Protein AF-C9SAA0-F1 (afdb_monomer)

Solvent-accessible surface area (backbone atoms only — not comparable to full-atom values): 21036 Å² total; per-residue (Å²): 133,89,76,80,79,54,71,63,57,54,50,54,50,47,58,59,72,40,48,66,41,49,49,52,32,48,52,54,50,62,72,46,65,91,70,78,53,93,73,66,57,46,70,41,44,50,50,32,53,47,41,54,57,46,44,63,54,50,61,58,56,70,72,68,60,78,85,75,74,86,75,89,74,91,77,90,77,89,85,86,89,86,84,88,89,89,87,80,93,76,93,88,70,91,77,80,86,84,82,86,86,82,81,68,76,76,77,62,78,82,72,84,83,74,91,74,83,80,52,73,64,60,52,50,52,49,56,49,50,38,58,76,68,45,42,60,42,55,49,31,70,43,36,63,77,44,56,76,66,56,31,54,52,49,30,53,49,50,52,46,45,53,61,40,64,61,93,88,54,60,91,88,54,73,21,60,54,42,51,45,30,35,48,75,42,27,58,34,58,53,32,29,58,54,22,59,82,36,78,85,15,16,64,43,27,44,56,35,48,58,60,50,50,74,37,65,65,48,38,47,38,43,64,43,26,34,56,91,46,92,34,16,12,66,77,4,56,92,52,45,50,78,78,59,66,72,89,68,73,12,68,52,54,48,48,62,49,38,35,67,74,43,57,70,71,45,11,55,48,44,41,54,47,52,50,46,64,63,64,68,47,68,70,62,35,40,50,49,48,58,53,30,39,67,69,50,50,54,48,44,45,63,50,34,53,60,34,90,47,67,66,46,16,53,53,39,42,52,48,49,36,58,48,44,71,31,79,67,20,47,71,52,29,54,61,45,60,72,34,78,86,40,40,69,56,47,55,66,41,44,51,72,59,67,70,54,78,81,117

Organism: Verticillium alfalfae (strain VaMs.102 / ATCC MYA-4576 / FGSC 10136) (NCBI:txid526221)

Mean predicted aligned error: 15.82 Å

Foldseek 3Di:
DDDDDALVVVLLVLLVVLVVLVVVLVCQCVVCVPDDDPCRSVVSVVVSVVSSVVSLVVVVVVVPDDPPDDDDDDDDDDDDDDDDDDDDDDPDDDDDDDDDDPPPPPPPPPPPDDPDDDDLVSVVVVLVVCLVVVVLLVCLQCLQVDPLVVNVSSLSVLLDSQVDDRPPDDPPDGRPSLQCCQAANVSSLLSLLVLLVHPSRLVSSLSSLLSSLLDPSNLQLQLQAQDPDFQGSRNHDVRHDLQDAHPLRGSLNCLLVQLQPPDPSSNVSSLVSNLSSQQVDLVSNLSSCVNHVCVVVVSLCVRQCVGPDPVSNVSSLQSVLNNLVDPSNVVSVVVQCPDPVNVVSVVVSCVVVVVPPPD

InterPro domains:
  IPR011989 Armadillo-like helical [G3DSA:1.25.10.10] (100-350)
  IPR013878 Mo25-like [PF08569] (104-345)
  IPR013878 Mo25-like [PTHR10182] (113-345)
  IPR016024 Armadillo-type fold [SSF48371] (113-345)

Secondary structure (DSSP, 8-state):
------HHHHHHHHHHTTHHHHHHHHHHHHTTGGG--TTTTHHHHHHHHHHHHHHHHHHHHHTSS-------------------------S---PPPPPP-SSSSSSSTTS-----PPPHHHHHHHHHHHHHTTHHHHHHHTGGGS-HHHHHHHHHHHHHHTT---TTS-TTSPPHHHHHHHHH-THHHHHHHHGGGSHHHHHHHHHHHHHHTTSHHHHHHHHT--TTSTT-GGG-GGG--SSSPP-S-SHHHHHHHHHHHS-HHHHHHHHHHHHHHHHS-TTHHHHHHHHTHHHHHHHIIIIIIT-S-HHHHHHHHHHHHHHHTSGGGHHHHHHHHT-TTTHHHHHHHHHHHHTTTT-

Sequence (359 aa):
MPSRTRPIQKVALAVSHCSTETSVYGKCIVSDYNAVHKDKCLKEFMKLKNCYLIGVFYLILLWYLPNQSTKTTQGTAHYSPTSPSQHRNDPDRHVWPTPEPTKLRHSIATNTEAEADSSPEQIYQLVTGLIEEDLLFLLAVNLWRLPFESRKDTQVIFSYVFRFRPTTASPKSDPIALSYVVNQRPQVLLELCRGYDHKESATPAGSVLREVLKSESAAAAILYDDGDQPGSSSKGLSVIDRDRKQTGTGVFWKFFEWVDKSSFEVSADAFTTFRELLTRHKELVPRYLSVNFDLFFDKYNSILVQSNSYVTKRQSIKLLGEILLDRSNYSVMTAYVDRGEHLKISTVVFIPFLGGQNR

Structure (mmCIF, N/CA/C/O backbone):
data_AF-C9SAA0-F1
#
_entry.id   AF-C9SAA0-F1
#
loop_
_atom_site.group_PDB
_atom_site.id
_atom_site.type_symbol
_atom_site.label_atom_id
_atom_site.label_alt_id
_atom_site.label_comp_id
_atom_site.label_asym_id
_atom_site.label_entity_id
_atom_site.label_seq_id
_atom_site.pdbx_PDB_ins_code
_atom_site.Cartn_x
_atom_site.Cartn_y
_atom_site.Cartn_z
_atom_site.occupancy
_atom_site.B_iso_or_equiv
_atom_site.auth_seq_id
_atom_site.auth_comp_id
_atom_site.auth_asym_id
_atom_site.auth_atom_id
_atom_site.pdbx_PDB_model_num
ATOM 1 N N . MET A 1 1 ? 2.342 25.719 30.290 1.00 26.92 1 MET A N 1
ATOM 2 C CA . MET A 1 1 ? 2.394 25.035 28.978 1.00 26.92 1 MET A CA 1
ATOM 3 C C . MET A 1 1 ? 1.223 24.065 28.941 1.00 26.92 1 MET A C 1
ATOM 5 O O . MET A 1 1 ? 1.254 23.143 29.743 1.00 26.92 1 MET A O 1
ATOM 9 N N . PRO A 1 2 ? 0.158 24.287 28.152 1.00 33.75 2 PRO A N 1
ATOM 10 C CA . PRO A 1 2 ? -1.010 23.418 28.219 1.00 33.75 2 PRO A CA 1
ATOM 11 C C . PRO A 1 2 ? -0.726 22.111 27.469 1.00 33.75 2 PRO A C 1
ATOM 13 O O . PRO A 1 2 ? -0.361 22.108 26.291 1.00 33.75 2 PRO A O 1
ATOM 16 N N . SER A 1 3 ? -0.840 21.008 28.198 1.00 34.31 3 SER A N 1
ATOM 17 C CA . SER A 1 3 ? -0.726 19.629 27.737 1.00 34.31 3 SER A CA 1
ATOM 18 C C . SER A 1 3 ? -1.789 19.339 26.675 1.00 34.31 3 SER A C 1
ATOM 20 O O . SER A 1 3 ? -2.986 19.513 26.884 1.00 34.31 3 SER A O 1
ATOM 22 N N . ARG A 1 4 ? -1.349 18.881 25.497 1.00 38.12 4 ARG A N 1
ATOM 23 C CA . ARG A 1 4 ? -2.228 18.315 24.464 1.00 38.12 4 ARG A CA 1
ATOM 24 C C . ARG A 1 4 ? -3.004 17.137 25.065 1.00 38.12 4 ARG A C 1
ATOM 26 O O . ARG A 1 4 ? -2.425 16.070 25.263 1.00 38.12 4 ARG A O 1
ATOM 33 N N . THR A 1 5 ? -4.299 17.317 25.311 1.00 38.62 5 THR A N 1
ATOM 34 C CA . THR A 1 5 ? -5.233 16.227 25.628 1.00 38.62 5 THR A CA 1
ATOM 35 C C . THR A 1 5 ? -5.167 15.158 24.534 1.00 38.62 5 THR A C 1
ATOM 37 O O . THR A 1 5 ? -5.244 15.465 23.338 1.00 38.62 5 THR A O 1
ATOM 40 N N . ARG A 1 6 ? -4.949 13.893 24.923 1.00 55.19 6 ARG A N 1
ATOM 41 C CA . ARG A 1 6 ? -4.684 12.795 23.979 1.00 55.19 6 ARG A CA 1
ATOM 42 C C . ARG A 1 6 ? -6.005 12.363 23.321 1.00 55.19 6 ARG A C 1
ATOM 44 O O . ARG A 1 6 ? -6.969 12.119 24.040 1.00 55.19 6 ARG A O 1
ATOM 51 N N . PRO A 1 7 ? -6.086 12.203 21.987 1.00 46.03 7 PRO A N 1
ATOM 52 C CA . PRO A 1 7 ? -7.318 11.799 21.291 1.00 46.03 7 PRO A CA 1
ATOM 53 C C . PRO A 1 7 ? -7.990 10.530 21.845 1.00 46.03 7 PRO A C 1
ATOM 55 O O . PRO A 1 7 ? -9.208 10.420 21.827 1.00 46.03 7 PRO A O 1
ATOM 58 N N . ILE A 1 8 ? -7.220 9.611 22.435 1.00 46.44 8 ILE A N 1
ATOM 59 C CA . ILE A 1 8 ? -7.737 8.394 23.087 1.00 46.44 8 ILE A CA 1
ATOM 60 C C . ILE A 1 8 ? -8.493 8.695 24.379 1.00 46.44 8 ILE A C 1
ATOM 62 O O . ILE A 1 8 ? -9.494 8.042 24.636 1.00 46.44 8 ILE A O 1
ATOM 66 N N . GLN A 1 9 ? -8.075 9.698 25.158 1.00 46.81 9 GLN A N 1
ATOM 67 C CA . GLN A 1 9 ? -8.845 10.160 26.319 1.00 46.81 9 GLN A CA 1
ATOM 68 C C . GLN A 1 9 ? -10.200 10.706 25.860 1.00 46.81 9 GLN A C 1
ATOM 70 O O . GLN A 1 9 ? -11.205 10.445 26.503 1.00 46.81 9 GLN A O 1
ATOM 75 N N . LYS A 1 10 ? -10.256 11.386 24.705 1.00 45.94 10 LYS A N 1
ATOM 76 C CA . LYS A 1 10 ? -11.512 11.894 24.128 1.00 45.94 10 LYS A CA 1
ATOM 77 C C . LYS A 1 10 ? -12.425 10.769 23.636 1.00 45.94 10 LYS A C 1
ATOM 79 O O . LYS A 1 10 ? -13.628 10.837 23.857 1.00 45.94 10 LYS A O 1
ATOM 84 N N . VAL A 1 11 ? -11.863 9.726 23.022 1.00 44.88 11 VAL A N 1
ATOM 85 C CA . VAL A 1 11 ? -12.619 8.533 22.604 1.00 44.88 11 VAL A CA 1
ATOM 86 C C . VAL A 1 11 ? -13.086 7.725 23.817 1.00 44.88 11 VAL A C 1
ATOM 88 O O . VAL A 1 11 ? -14.256 7.380 23.885 1.00 44.88 11 VAL A O 1
ATOM 91 N N . ALA A 1 12 ? -12.224 7.481 24.806 1.00 41.53 12 ALA A N 1
ATOM 92 C CA . ALA A 1 12 ? -12.574 6.775 26.041 1.00 41.53 12 ALA A CA 1
ATOM 93 C C . ALA A 1 12 ? -13.632 7.534 26.865 1.00 41.53 12 ALA A C 1
ATOM 95 O O . ALA A 1 12 ? -14.550 6.923 27.409 1.00 41.53 12 ALA A O 1
ATOM 96 N N . LEU A 1 13 ? -13.560 8.868 26.895 1.00 46.06 13 LEU A N 1
ATOM 97 C CA . LEU A 1 13 ? -14.590 9.718 27.489 1.00 46.06 13 LEU A CA 1
ATOM 98 C C . LEU A 1 13 ? -15.902 9.648 26.683 1.00 46.06 13 LEU A C 1
ATOM 100 O O . LEU A 1 13 ? -16.963 9.470 27.271 1.00 46.06 13 LEU A O 1
ATOM 104 N N . ALA A 1 14 ? -15.853 9.697 25.348 1.00 44.78 14 ALA A N 1
ATOM 105 C CA . ALA A 1 14 ? -17.037 9.545 24.493 1.00 44.78 14 ALA A CA 1
ATOM 106 C C . ALA A 1 14 ? -17.713 8.170 24.664 1.00 44.78 14 ALA A C 1
ATOM 108 O O . ALA A 1 14 ? -18.936 8.091 24.744 1.00 44.78 14 ALA A O 1
ATOM 109 N N . VAL A 1 15 ? -16.917 7.106 24.808 1.00 43.50 15 VAL A N 1
ATOM 110 C CA . VAL A 1 15 ? -17.365 5.742 25.135 1.00 43.50 15 VAL A CA 1
ATOM 111 C C . VAL A 1 15 ? -18.045 5.704 26.511 1.00 43.50 15 VAL A C 1
ATOM 113 O O . VAL A 1 15 ? -19.080 5.061 26.674 1.00 43.50 15 VAL A O 1
ATOM 116 N N . SER A 1 16 ? -17.534 6.462 27.489 1.00 43.88 16 SER A N 1
ATOM 117 C CA . SER A 1 16 ? -18.118 6.550 28.837 1.00 43.88 16 SER A CA 1
ATOM 118 C C . SER A 1 16 ? -19.484 7.262 28.893 1.00 43.88 16 SER A C 1
ATOM 120 O O . SER A 1 16 ? -20.271 7.022 29.813 1.00 43.88 16 SER A O 1
ATOM 122 N N . HIS A 1 17 ? -19.813 8.085 27.889 1.00 51.09 17 HIS A N 1
ATOM 123 C CA . HIS A 1 17 ? -21.087 8.811 27.807 1.00 51.09 17 HIS A CA 1
ATOM 124 C C . HIS A 1 17 ? -22.264 7.971 27.281 1.00 51.09 17 HIS A C 1
ATOM 126 O O . HIS A 1 17 ? -23.405 8.382 27.464 1.00 51.09 17 HIS A O 1
ATOM 132 N N . CYS A 1 18 ? -22.020 6.785 26.713 1.00 53.12 18 CYS A N 1
ATOM 133 C CA . CYS A 1 18 ? -23.067 5.820 26.337 1.00 53.12 18 CYS A CA 1
ATOM 134 C C . CYS A 1 18 ? -23.290 4.748 27.427 1.00 53.12 18 CYS A C 1
ATOM 136 O O . CYS A 1 18 ? -23.715 3.625 27.139 1.00 53.12 18 CYS A O 1
ATOM 138 N N . SER A 1 19 ? -22.973 5.057 28.692 1.00 52.69 19 SER A N 1
ATOM 139 C CA . SER A 1 19 ? -23.063 4.117 29.823 1.00 52.69 19 SER A CA 1
ATOM 140 C C . SER A 1 19 ? -24.491 3.627 30.096 1.00 52.69 19 SER A C 1
ATOM 142 O O . SER A 1 19 ? -24.678 2.480 30.506 1.00 52.69 19 SER A O 1
ATOM 144 N N . THR A 1 20 ? -25.511 4.435 29.797 1.00 60.56 20 THR A N 1
ATOM 145 C CA . THR A 1 20 ? -26.932 4.064 29.878 1.00 60.56 20 THR A CA 1
ATOM 146 C C . THR A 1 20 ? -27.318 3.006 28.850 1.00 60.56 20 THR A C 1
ATOM 148 O O . THR A 1 20 ? -27.860 1.963 29.210 1.00 60.56 20 THR A O 1
ATOM 151 N N . GLU A 1 21 ? -26.993 3.226 27.582 1.00 60.81 21 GLU A N 1
ATOM 152 C CA . GLU A 1 21 ? -27.239 2.312 26.467 1.00 60.81 21 GLU A CA 1
ATOM 153 C C . GLU A 1 21 ? -26.423 1.024 26.637 1.00 60.81 21 GLU A C 1
ATOM 155 O O . GLU A 1 21 ? -26.929 -0.067 26.373 1.00 60.81 21 GLU A O 1
ATOM 160 N N . THR A 1 22 ? -25.202 1.142 27.174 1.00 51.34 22 THR A N 1
ATOM 161 C CA . THR A 1 22 ? -24.328 0.012 27.534 1.00 51.34 22 THR A CA 1
ATOM 162 C C . THR A 1 22 ? -24.941 -0.812 28.666 1.00 51.34 22 THR A C 1
ATOM 164 O O . THR A 1 22 ? -24.963 -2.039 28.598 1.00 51.34 22 THR A O 1
ATOM 167 N N . SER A 1 23 ? -25.511 -0.161 29.686 1.00 53.75 23 SER A N 1
ATOM 168 C CA . SER A 1 23 ? -26.214 -0.838 30.783 1.00 53.75 23 SER A CA 1
ATOM 169 C C . SER A 1 23 ? -27.507 -1.516 30.314 1.00 53.75 23 SER A C 1
ATOM 171 O O . SER A 1 23 ? -27.826 -2.607 30.781 1.00 53.75 23 SER A O 1
ATOM 173 N N . VAL A 1 24 ? -28.244 -0.916 29.374 1.00 65.56 24 VAL A N 1
ATOM 174 C CA . VAL A 1 24 ? -29.473 -1.494 28.798 1.00 65.56 24 VAL A CA 1
ATOM 175 C C . VAL A 1 24 ? -29.160 -2.719 27.937 1.00 65.56 24 VAL A C 1
ATOM 177 O O . VAL A 1 24 ? -29.810 -3.753 28.098 1.00 65.56 24 VAL A O 1
ATOM 180 N N . TYR A 1 25 ? -28.136 -2.643 27.085 1.00 57.88 25 TYR A N 1
ATOM 181 C CA . TYR A 1 25 ? -27.652 -3.798 26.328 1.00 57.88 25 TYR A CA 1
ATOM 182 C C . TYR A 1 25 ? -27.110 -4.894 27.260 1.00 57.88 25 TYR A C 1
ATOM 184 O O . TYR A 1 25 ? -27.504 -6.054 27.144 1.00 57.88 25 TYR A O 1
ATOM 192 N N . GLY A 1 26 ? -26.311 -4.519 28.266 1.00 54.97 26 GLY A N 1
ATOM 193 C CA . GLY A 1 26 ? -25.786 -5.439 29.278 1.00 54.97 26 GLY A CA 1
ATOM 194 C C . GLY A 1 26 ? -26.884 -6.153 30.070 1.00 54.97 26 GLY A C 1
ATOM 195 O O . GLY A 1 26 ? -26.834 -7.368 30.224 1.00 54.97 26 GLY A O 1
ATOM 196 N N . LYS A 1 27 ? -27.934 -5.444 30.503 1.00 68.00 27 LYS A N 1
ATOM 197 C CA . LYS A 1 27 ? -29.103 -6.054 31.165 1.00 68.00 27 LYS A CA 1
ATOM 198 C C . LYS A 1 27 ? -29.853 -7.020 30.250 1.00 68.00 27 LYS A C 1
ATOM 200 O O . LYS A 1 27 ? -30.336 -8.042 30.727 1.00 68.00 27 LYS A O 1
ATOM 205 N N . CYS A 1 28 ? -29.931 -6.724 28.955 1.00 66.94 28 CYS A N 1
ATOM 206 C CA . CYS A 1 28 ? -30.573 -7.603 27.984 1.00 66.94 28 CYS A CA 1
ATOM 207 C C . CYS A 1 28 ? -29.769 -8.901 27.767 1.00 66.94 28 CYS A C 1
ATOM 209 O O . CYS A 1 28 ? -30.346 -9.987 27.789 1.00 66.94 28 CYS A O 1
ATOM 211 N N . ILE A 1 29 ? -28.439 -8.820 27.672 1.00 56.12 29 ILE A N 1
ATOM 212 C CA . ILE A 1 29 ? -27.558 -9.998 27.572 1.00 56.12 29 ILE A CA 1
ATOM 213 C C . ILE A 1 29 ? -27.608 -10.839 28.860 1.00 56.12 29 ILE A C 1
ATOM 215 O O . ILE A 1 29 ? -27.727 -12.062 28.802 1.00 56.12 29 ILE A O 1
ATOM 219 N N . VAL A 1 30 ? -27.567 -10.189 30.029 1.00 60.97 30 VAL A N 1
ATOM 220 C CA . VAL A 1 30 ? -27.556 -10.854 31.346 1.00 60.97 30 VAL A CA 1
ATOM 221 C C . VAL A 1 30 ? -28.917 -11.463 31.710 1.00 60.97 30 VAL A C 1
ATOM 223 O O . VAL A 1 30 ? -28.963 -12.402 32.500 1.00 60.97 30 VAL A O 1
ATOM 226 N N . SER A 1 31 ? -30.016 -10.990 31.110 1.00 60.72 31 SER A N 1
ATOM 227 C CA . SER A 1 31 ? -3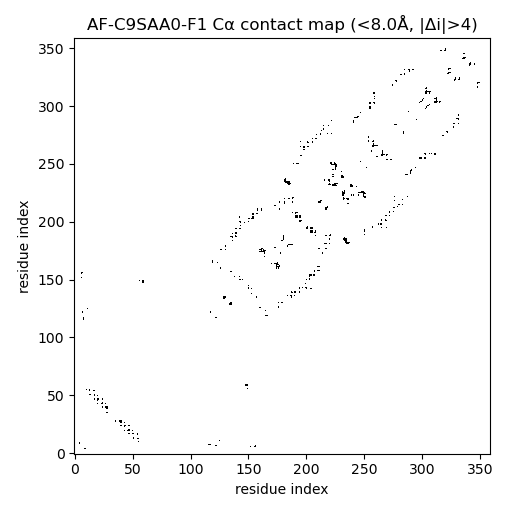1.360 -11.544 31.343 1.00 60.72 31 SER A CA 1
ATOM 228 C C . SER A 1 31 ? -31.496 -13.016 30.942 1.00 60.72 31 SER A C 1
ATOM 230 O O . SER A 1 31 ? -32.347 -13.718 31.482 1.00 60.72 31 SER A O 1
ATOM 232 N N . ASP A 1 32 ? -30.633 -13.492 30.041 1.00 52.72 32 ASP A N 1
ATOM 233 C CA . ASP A 1 32 ? -30.582 -14.889 29.627 1.00 52.72 32 ASP A CA 1
ATOM 234 C C . ASP A 1 32 ? -29.171 -15.236 29.117 1.00 52.72 32 ASP A C 1
ATOM 236 O O . ASP A 1 32 ? -28.906 -15.381 27.919 1.00 52.72 32 ASP A O 1
ATOM 240 N N . TYR A 1 33 ? -28.233 -15.319 30.064 1.00 51.34 33 TYR A N 1
ATOM 241 C CA . TYR A 1 33 ? -26.805 -15.544 29.809 1.00 51.34 33 TYR A CA 1
ATOM 242 C C . TYR A 1 33 ? -26.506 -16.905 29.146 1.00 51.34 33 TYR A C 1
ATOM 244 O O . TYR A 1 33 ? -25.495 -17.060 28.468 1.00 51.34 33 TYR A O 1
ATOM 252 N N . ASN A 1 34 ? -27.404 -17.886 29.286 1.00 45.78 34 ASN A N 1
ATOM 253 C CA . ASN A 1 34 ? -27.199 -19.253 28.797 1.00 45.78 34 ASN A CA 1
ATOM 254 C C . ASN A 1 34 ? -27.539 -19.444 27.307 1.00 45.78 34 ASN A C 1
ATOM 256 O O . ASN A 1 34 ? -27.221 -20.488 26.745 1.00 45.78 34 ASN A O 1
ATOM 260 N N . ALA A 1 35 ? -28.158 -18.453 26.653 1.00 50.84 35 ALA A N 1
ATOM 261 C CA . ALA A 1 35 ? -28.562 -18.535 25.246 1.00 50.84 35 ALA A CA 1
ATOM 262 C C . ALA A 1 35 ? -28.138 -17.299 24.433 1.00 50.84 35 ALA A C 1
ATOM 264 O O . ALA A 1 35 ? -28.947 -16.723 23.698 1.00 50.84 35 ALA A O 1
ATOM 265 N N . VAL A 1 36 ? -26.897 -16.832 24.594 1.00 49.44 36 VAL A N 1
ATOM 266 C CA . VAL A 1 36 ? -26.337 -15.727 23.794 1.00 49.44 36 VAL A CA 1
ATOM 267 C C . VAL A 1 36 ? -26.038 -16.218 22.373 1.00 49.44 36 VAL A C 1
ATOM 269 O O . VAL A 1 36 ? -25.280 -17.162 22.179 1.00 49.44 36 VAL A O 1
ATOM 272 N N . HIS A 1 37 ? -26.644 -15.581 21.372 1.00 58.88 37 HIS A N 1
ATOM 273 C CA . HIS A 1 37 ? -26.442 -15.871 19.951 1.00 58.88 37 HIS A CA 1
ATOM 274 C C . HIS A 1 37 ? -26.444 -14.569 19.143 1.00 58.88 37 HIS A C 1
ATOM 276 O O . HIS A 1 37 ? -26.864 -13.519 19.635 1.00 58.88 37 HIS A O 1
ATOM 282 N N . LYS A 1 38 ? -25.957 -14.638 17.900 1.00 41.31 38 LYS A N 1
ATOM 283 C CA . LYS A 1 38 ? -25.941 -13.510 16.961 1.00 41.31 38 LYS A CA 1
ATOM 284 C C . LYS A 1 38 ? -27.360 -12.935 16.829 1.00 41.31 38 LYS A C 1
ATOM 286 O O . LYS A 1 38 ? -28.298 -13.698 16.642 1.00 41.31 38 LYS A O 1
ATOM 291 N N . ASP A 1 39 ? -27.492 -11.615 16.975 1.00 59.16 39 ASP A N 1
ATOM 292 C CA . ASP A 1 39 ? -28.752 -10.843 16.959 1.00 59.16 39 ASP A CA 1
ATOM 293 C C . ASP A 1 39 ? -29.601 -10.863 18.252 1.00 59.16 39 ASP A C 1
ATOM 295 O O . ASP A 1 39 ? -30.658 -10.222 18.317 1.00 59.16 39 ASP A O 1
ATOM 299 N N . LYS A 1 40 ? -29.131 -11.490 19.340 1.00 54.16 40 LYS A N 1
ATOM 300 C CA . LYS A 1 40 ? -29.749 -11.303 20.662 1.00 54.16 40 LYS A CA 1
ATOM 301 C C . LYS A 1 40 ? -29.564 -9.853 21.120 1.00 54.16 40 LYS A C 1
ATOM 303 O O . LYS A 1 40 ? -28.458 -9.323 21.073 1.00 54.16 40 LYS A O 1
ATOM 308 N N . CYS A 1 41 ? -30.645 -9.206 21.561 1.00 69.00 41 CYS A N 1
ATOM 309 C CA . CYS A 1 41 ? -30.639 -7.793 21.969 1.00 69.00 41 CYS A CA 1
ATOM 310 C C . CYS A 1 41 ? -30.250 -6.816 20.841 1.00 69.00 41 CYS A C 1
ATOM 312 O O . CYS A 1 41 ? -29.701 -5.743 21.097 1.00 69.00 41 CYS A O 1
ATOM 314 N N . LEU A 1 42 ? -30.536 -7.170 19.577 1.00 60.50 42 LEU A N 1
ATOM 315 C CA . LEU A 1 42 ? -30.177 -6.382 18.390 1.00 60.50 42 LEU A CA 1
ATOM 316 C C . LEU A 1 42 ? -30.695 -4.936 18.442 1.00 60.50 42 LEU A C 1
ATOM 318 O O . LEU A 1 42 ? -30.040 -4.021 17.952 1.00 60.50 42 LEU A O 1
ATOM 322 N N . LYS A 1 43 ? -31.863 -4.693 19.040 1.00 65.69 43 LYS A N 1
ATOM 323 C CA . LYS A 1 43 ? -32.457 -3.350 19.128 1.00 65.69 43 LYS A CA 1
ATOM 324 C C . LYS A 1 43 ? -31.689 -2.459 20.105 1.00 65.69 43 LYS A C 1
ATOM 326 O O . LYS A 1 43 ? -31.463 -1.280 19.832 1.00 65.69 43 LYS A O 1
ATOM 331 N N . GLU A 1 44 ? -31.285 -3.025 21.230 1.00 63.22 44 GLU A N 1
ATOM 332 C CA . GLU A 1 44 ? -30.478 -2.404 22.276 1.00 63.22 44 GLU A CA 1
ATOM 333 C C . GLU A 1 44 ? -29.048 -2.189 21.768 1.00 63.22 44 GLU A C 1
ATOM 335 O O . GLU A 1 44 ? -28.495 -1.102 21.933 1.00 63.22 44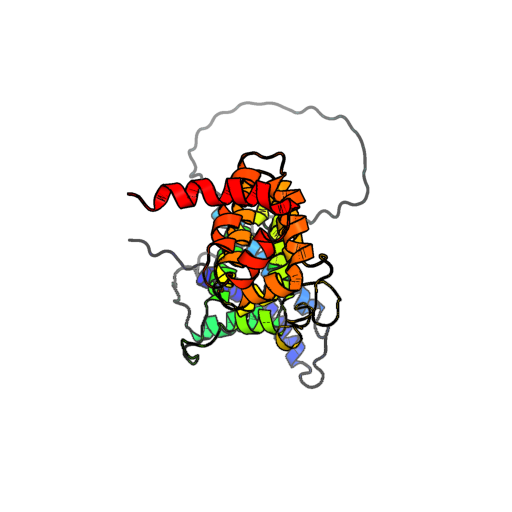 GLU A O 1
ATOM 340 N N . PHE A 1 45 ? -28.510 -3.166 21.037 1.00 54.09 45 PHE A N 1
ATOM 341 C CA . PHE A 1 45 ? -27.229 -3.083 20.340 1.00 54.09 45 PHE A CA 1
ATOM 342 C C . PHE A 1 45 ? -27.217 -1.986 19.268 1.00 54.09 45 PHE A C 1
ATOM 344 O O . PHE A 1 45 ? -26.300 -1.174 19.222 1.00 54.09 45 PHE A O 1
ATOM 351 N N . MET A 1 46 ? -28.257 -1.884 18.434 1.00 57.84 46 MET A N 1
ATOM 352 C CA . MET A 1 46 ? -28.358 -0.833 17.412 1.00 57.84 46 MET A CA 1
ATOM 353 C C . MET A 1 46 ? -28.489 0.560 18.037 1.00 57.84 46 MET A C 1
ATOM 355 O O . MET A 1 46 ? -27.943 1.525 17.504 1.00 57.84 46 MET A O 1
ATOM 359 N N . LYS A 1 47 ? -29.158 0.683 19.192 1.00 59.94 47 LYS A N 1
ATOM 360 C CA . LYS A 1 47 ? -29.195 1.935 19.966 1.00 59.94 47 LYS A CA 1
ATOM 361 C C . LYS A 1 47 ? -27.832 2.290 20.550 1.00 59.94 47 LYS A C 1
ATOM 363 O O . LYS A 1 47 ? -27.437 3.448 20.467 1.00 59.94 47 LYS A O 1
ATOM 368 N N . LEU A 1 48 ? -27.104 1.307 21.072 1.00 54.41 48 LEU A N 1
ATOM 369 C CA . LEU A 1 48 ? -25.743 1.481 21.567 1.00 54.41 48 LEU A CA 1
ATOM 370 C C . LEU A 1 48 ? -24.792 1.905 20.436 1.00 54.41 48 LEU A C 1
ATOM 372 O O . LEU A 1 48 ? -24.125 2.930 20.539 1.00 54.41 48 LEU A O 1
ATOM 376 N N . LYS A 1 49 ? -24.814 1.191 19.308 1.00 51.75 49 LYS A N 1
ATOM 377 C CA . LYS A 1 49 ? -24.056 1.502 18.088 1.00 51.75 49 LYS A CA 1
ATOM 378 C C . LYS A 1 49 ? -24.359 2.905 17.555 1.00 51.75 49 LYS A C 1
ATOM 380 O O . LYS A 1 49 ? -23.439 3.641 17.204 1.00 51.75 49 LYS A O 1
ATOM 385 N N . ASN A 1 50 ? -25.631 3.301 17.533 1.00 55.12 50 ASN A N 1
ATOM 386 C CA . ASN A 1 50 ? -26.027 4.656 17.152 1.00 55.12 50 ASN A CA 1
ATOM 387 C C . ASN A 1 50 ? -25.571 5.701 18.179 1.00 55.12 50 ASN A C 1
ATOM 389 O O . ASN A 1 50 ? -25.136 6.769 17.767 1.00 55.12 50 ASN A O 1
ATOM 393 N N . CYS A 1 51 ? -25.597 5.404 19.483 1.00 56.91 51 CYS A N 1
ATOM 394 C CA . CYS A 1 51 ? -25.044 6.287 20.517 1.00 56.91 51 CYS A CA 1
ATOM 395 C C . CYS A 1 51 ? -23.542 6.522 20.307 1.00 56.91 51 CYS A C 1
ATOM 397 O O . CYS A 1 51 ? -23.101 7.668 20.335 1.00 56.91 51 CYS A O 1
ATOM 399 N N . TYR A 1 52 ? -22.770 5.478 19.987 1.00 51.59 52 TYR A N 1
ATOM 400 C CA . TYR A 1 52 ? -21.348 5.609 19.650 1.00 51.59 52 TYR A CA 1
ATOM 401 C C . TYR A 1 52 ? -21.118 6.477 18.408 1.00 51.59 52 TYR A C 1
ATOM 403 O O . TYR A 1 52 ? -20.298 7.394 18.431 1.00 51.59 52 TYR A O 1
ATOM 411 N N . LEU A 1 53 ? -21.867 6.226 17.332 1.00 48.81 53 LEU A N 1
ATOM 412 C CA . LEU A 1 53 ? -21.744 6.979 16.080 1.00 48.81 53 LEU A CA 1
ATOM 413 C C . LEU A 1 53 ? -22.169 8.450 16.238 1.00 48.81 53 LEU A C 1
ATOM 415 O O . LEU A 1 53 ? -21.508 9.336 15.700 1.00 48.81 53 LEU A O 1
ATOM 419 N N . ILE A 1 54 ? -23.228 8.721 17.006 1.00 51.06 54 ILE A N 1
ATOM 420 C CA . ILE A 1 54 ? -23.746 10.072 17.274 1.00 51.06 54 ILE A CA 1
ATOM 421 C C . ILE A 1 54 ? -22.862 10.812 18.289 1.00 51.06 54 ILE A C 1
ATOM 423 O O . ILE A 1 54 ? -22.596 11.995 18.098 1.00 51.06 54 ILE A O 1
ATOM 427 N N . GLY A 1 55 ? -22.353 10.142 19.326 1.00 44.31 55 GLY A N 1
ATOM 428 C CA . GLY A 1 55 ? -21.472 10.729 20.342 1.00 44.31 55 GLY A CA 1
ATOM 429 C C . GLY A 1 55 ? -20.138 11.200 19.762 1.00 44.31 55 GLY A C 1
ATOM 430 O O . GLY A 1 55 ? -19.683 12.302 20.069 1.00 44.31 55 GLY A O 1
ATOM 431 N N . VAL A 1 56 ? -19.565 10.422 18.838 1.00 44.78 56 VAL A N 1
ATOM 432 C CA . VAL A 1 56 ? -18.377 10.818 18.064 1.00 44.78 56 VAL A CA 1
ATOM 433 C C . VAL A 1 56 ? -18.687 11.998 17.127 1.00 44.78 56 VAL A C 1
ATOM 435 O O . VAL A 1 56 ? -17.853 12.886 16.975 1.00 44.78 56 VAL A O 1
ATOM 438 N N . PHE A 1 57 ? -19.894 12.074 16.556 1.00 37.75 57 PHE A N 1
ATOM 439 C CA . PHE A 1 57 ? -20.321 13.177 15.679 1.00 37.75 57 PHE A CA 1
ATOM 440 C C . PHE A 1 57 ? -20.650 14.490 16.426 1.00 37.75 57 PHE A C 1
ATOM 442 O O . PHE A 1 57 ? -20.327 15.574 15.938 1.00 37.75 57 PHE A O 1
ATOM 449 N N . TYR A 1 58 ? -21.281 14.427 17.605 1.00 37.84 58 TYR A N 1
ATOM 450 C CA . TYR A 1 58 ? -21.804 15.598 18.332 1.00 37.84 58 TYR A CA 1
ATOM 451 C C . TYR A 1 58 ? -20.714 16.363 19.107 1.00 37.84 58 TYR A C 1
ATOM 453 O O . TYR A 1 58 ? -20.742 17.594 19.177 1.00 37.84 58 TYR A O 1
ATOM 461 N N . LEU A 1 59 ? -19.701 15.658 19.629 1.00 39.50 59 LEU A N 1
ATOM 462 C CA . LEU A 1 59 ? -18.539 16.261 20.304 1.00 39.50 59 LEU A CA 1
ATOM 463 C C . LEU A 1 59 ? -17.642 17.065 19.346 1.00 39.50 59 LEU A C 1
ATOM 465 O O . LEU A 1 59 ? -17.029 18.047 19.760 1.00 39.50 59 LEU A O 1
ATOM 469 N N . ILE A 1 60 ? -17.610 16.693 18.063 1.00 41.66 60 ILE A N 1
ATOM 470 C CA . ILE A 1 60 ? -16.846 17.394 17.020 1.00 41.66 60 ILE A CA 1
ATOM 471 C C . ILE A 1 60 ? -17.563 18.687 16.589 1.00 41.66 60 ILE A C 1
ATOM 473 O O . ILE A 1 60 ? -16.913 19.705 16.355 1.00 41.66 60 ILE A O 1
ATOM 477 N N . LEU A 1 61 ? -18.901 18.688 16.573 1.00 36.81 61 LEU A N 1
ATOM 478 C CA . LEU A 1 61 ? -19.723 19.868 16.270 1.00 36.81 61 LEU A CA 1
ATOM 479 C C . LEU A 1 61 ? -19.715 20.923 17.393 1.00 36.81 61 LEU A C 1
ATOM 481 O O . LEU A 1 61 ? -19.682 22.118 17.103 1.00 36.81 61 LEU A O 1
ATOM 485 N N . LEU A 1 62 ? -19.689 20.513 18.666 1.00 38.53 62 LEU A N 1
ATOM 486 C CA . LEU A 1 62 ? -19.677 21.443 19.809 1.00 38.53 62 LEU A CA 1
ATOM 487 C C . LEU A 1 62 ? -18.323 22.138 20.051 1.00 38.53 62 LEU A C 1
ATOM 489 O O . LEU A 1 62 ? -18.294 23.163 20.727 1.00 38.53 62 LEU A O 1
ATOM 493 N N . TRP A 1 63 ? -17.223 21.636 19.481 1.00 39.34 63 TRP A N 1
ATOM 494 C CA . TRP A 1 63 ? -15.901 22.282 19.549 1.00 39.34 63 TRP A CA 1
ATOM 495 C C . TRP A 1 63 ? -15.615 23.252 18.388 1.00 39.34 63 TRP A C 1
ATOM 497 O O . TRP A 1 63 ? -14.656 24.018 18.469 1.00 39.34 63 TRP A O 1
ATOM 507 N N . TYR A 1 64 ? -16.436 23.247 17.330 1.00 34.88 64 TYR A N 1
ATOM 508 C CA . TYR A 1 64 ? -16.243 24.067 16.123 1.00 34.88 64 TYR A CA 1
ATOM 509 C C . TYR A 1 64 ? -17.188 25.275 16.003 1.00 34.88 64 TYR A C 1
ATOM 511 O O . TYR A 1 64 ? -17.122 25.999 15.011 1.00 34.88 64 TYR A O 1
ATOM 519 N N . LEU A 1 65 ? -18.037 25.541 17.003 1.00 29.38 65 LEU A N 1
ATOM 520 C CA . LEU A 1 65 ? -18.738 26.823 17.115 1.00 29.38 65 LEU A CA 1
ATOM 521 C C . LEU A 1 65 ? -17.837 27.817 17.863 1.00 29.38 65 LEU A C 1
ATOM 523 O O . LEU A 1 65 ? -17.599 27.635 19.060 1.00 29.38 65 LEU A O 1
ATOM 527 N N . PRO A 1 66 ? -17.325 28.872 17.201 1.00 31.95 66 PRO A N 1
ATOM 528 C CA . PRO A 1 66 ? -16.592 29.907 17.899 1.00 31.95 66 PRO A CA 1
ATOM 529 C C . PRO A 1 66 ? -17.541 30.602 18.873 1.00 31.95 66 PRO A C 1
ATOM 531 O O . PRO A 1 66 ? -18.656 30.988 18.521 1.00 31.95 66 PRO A O 1
ATOM 534 N N . ASN A 1 67 ? -17.057 30.790 20.093 1.00 34.03 67 ASN A N 1
ATOM 535 C CA . ASN A 1 67 ? -17.634 31.658 21.101 1.00 34.03 67 ASN A CA 1
ATOM 536 C C . ASN A 1 67 ? -17.645 33.103 20.553 1.00 34.03 67 ASN A C 1
ATOM 538 O O . ASN A 1 67 ? -16.689 33.852 20.753 1.00 34.03 67 ASN A O 1
ATOM 542 N N . GLN A 1 68 ? -18.677 33.499 19.799 1.00 27.83 68 GLN A N 1
ATOM 543 C CA . GLN A 1 68 ? -18.936 34.918 19.570 1.00 27.83 68 GLN A CA 1
ATOM 544 C C . GLN A 1 68 ? -19.505 35.471 20.868 1.00 27.83 68 GLN A C 1
ATOM 546 O O . GLN A 1 68 ? -20.698 35.362 21.151 1.00 27.83 68 GLN A O 1
ATOM 551 N N . SER A 1 69 ? -18.613 36.049 21.674 1.00 28.92 69 SER A N 1
ATOM 552 C CA . SER A 1 69 ? -19.044 36.949 22.722 1.00 28.92 69 SER A CA 1
ATOM 553 C C . SER A 1 69 ? -19.854 38.070 22.076 1.00 28.92 69 SER A C 1
ATOM 555 O O . SER A 1 69 ? -19.480 38.691 21.079 1.00 28.92 69 SER A O 1
ATOM 557 N N . THR A 1 70 ? -21.020 38.271 22.659 1.00 30.11 70 THR A N 1
ATOM 558 C CA . THR A 1 70 ? -21.919 39.389 22.454 1.00 30.11 70 THR A CA 1
ATOM 559 C C . THR A 1 70 ? -21.148 40.710 22.447 1.00 30.11 70 THR A C 1
ATOM 561 O O . THR A 1 70 ? -20.703 41.178 23.496 1.00 30.11 70 THR A O 1
ATOM 564 N N . LYS A 1 71 ? -21.039 41.355 21.282 1.00 26.83 71 LYS A N 1
ATOM 565 C CA . LYS A 1 71 ? -20.991 42.816 21.215 1.00 26.83 71 LYS A CA 1
ATOM 566 C C . LYS A 1 71 ? -22.353 43.298 20.753 1.00 26.83 71 LYS A C 1
ATOM 568 O O . LYS A 1 71 ? -22.729 43.184 19.593 1.00 26.83 71 LYS A O 1
ATOM 573 N N . THR A 1 72 ? -23.096 43.796 21.726 1.00 28.97 72 THR A N 1
ATOM 574 C CA . THR A 1 72 ? -24.270 44.639 21.570 1.00 28.97 72 THR A CA 1
ATOM 575 C C . THR A 1 72 ? -23.927 45.785 20.623 1.00 28.97 72 THR A C 1
ATOM 577 O O . THR A 1 72 ? -23.053 46.601 20.913 1.00 28.97 72 THR A O 1
ATOM 580 N N . THR A 1 73 ? -24.610 45.880 19.489 1.00 26.66 73 THR A N 1
ATOM 581 C CA . THR A 1 73 ? -24.794 47.163 18.808 1.00 26.66 73 THR A CA 1
ATOM 582 C C . THR A 1 73 ? -26.161 47.132 18.145 1.00 26.66 73 THR A C 1
ATOM 584 O O . THR A 1 73 ? -26.422 46.347 17.238 1.00 26.66 73 THR A O 1
ATOM 587 N N . GLN A 1 74 ? -27.067 47.925 18.709 1.00 28.36 74 GLN A N 1
ATOM 588 C CA . GLN A 1 74 ? -28.397 48.182 18.180 1.00 28.36 74 GLN A CA 1
ATOM 589 C C . GLN A 1 74 ? -28.272 48.820 16.792 1.00 28.36 74 GLN A C 1
ATOM 591 O O . GLN A 1 74 ? -27.482 49.741 16.599 1.00 28.36 74 GLN A O 1
ATOM 596 N N . GLY A 1 75 ? -29.072 48.343 15.843 1.00 25.31 75 GLY A N 1
ATOM 597 C CA . GLY A 1 75 ? -29.159 48.889 14.494 1.00 25.31 75 GLY A CA 1
ATOM 598 C C . GLY A 1 75 ? -30.366 48.306 13.774 1.00 25.31 75 GLY A C 1
ATOM 599 O O . GLY A 1 75 ? -30.286 47.265 13.136 1.00 25.31 75 GLY A O 1
ATOM 600 N N . THR A 1 76 ? -31.505 48.958 13.954 1.00 28.55 76 THR A N 1
ATOM 601 C CA . THR A 1 76 ? -32.781 48.717 13.275 1.00 28.55 76 THR A CA 1
ATOM 602 C C . THR A 1 76 ? -32.665 48.894 11.759 1.00 28.55 76 THR A C 1
ATOM 604 O O . THR A 1 76 ? -32.246 49.966 11.331 1.00 28.55 76 THR A O 1
ATOM 607 N N . ALA A 1 77 ? -33.138 47.932 10.959 1.00 25.36 77 ALA A N 1
ATOM 608 C CA . ALA A 1 77 ? -33.750 48.214 9.655 1.00 25.36 77 ALA A CA 1
ATOM 609 C C . ALA A 1 77 ? -34.556 47.017 9.113 1.00 25.36 77 ALA A C 1
ATOM 611 O O . ALA A 1 77 ? -34.078 45.891 9.033 1.00 25.36 77 ALA A O 1
ATOM 612 N N . HIS A 1 78 ? -35.795 47.336 8.748 1.00 24.59 78 HIS A N 1
ATOM 613 C CA . HIS A 1 78 ? -36.796 46.590 7.986 1.00 24.59 78 HIS A CA 1
ATOM 614 C C . HIS A 1 78 ? -36.276 45.846 6.737 1.00 24.59 78 HIS A C 1
ATOM 616 O O . HIS A 1 78 ? -35.431 46.387 6.034 1.00 24.59 78 HIS A O 1
ATOM 622 N N . TYR A 1 79 ? -36.883 44.697 6.383 1.00 22.45 79 TYR A N 1
ATOM 623 C CA . TYR A 1 79 ? -37.756 44.555 5.194 1.00 22.45 79 TYR A CA 1
ATOM 624 C C . TYR A 1 79 ? -38.450 43.174 5.109 1.00 22.45 79 TYR A C 1
ATOM 626 O O . TYR A 1 79 ? -37.924 42.154 5.546 1.00 22.45 79 TYR A O 1
ATOM 634 N N . SER A 1 80 ? -39.663 43.204 4.553 1.00 24.28 80 SER A N 1
ATOM 635 C CA . SER A 1 80 ? -40.676 42.142 4.411 1.00 24.28 80 SER A CA 1
ATOM 636 C C . SER A 1 80 ? -40.486 41.290 3.125 1.00 24.28 80 SER A C 1
ATOM 638 O O . SER A 1 80 ? -39.614 41.611 2.319 1.00 24.28 80 SER A O 1
ATOM 640 N N . PRO A 1 81 ? -41.267 40.202 2.911 1.00 27.05 81 PRO A N 1
ATOM 641 C CA . PRO A 1 81 ? -40.880 39.034 2.112 1.00 27.05 81 PRO A CA 1
ATOM 642 C C . PRO A 1 81 ? -41.406 39.045 0.667 1.00 27.05 81 PRO A C 1
ATOM 644 O O . PRO A 1 81 ? -42.442 39.637 0.375 1.00 27.05 81 PRO A O 1
ATOM 647 N N . THR A 1 82 ? -40.755 38.285 -0.220 1.00 24.50 82 THR A N 1
ATOM 648 C CA . THR A 1 82 ? -41.346 37.819 -1.489 1.00 24.50 82 THR A CA 1
ATOM 649 C C . THR A 1 82 ? -41.014 36.343 -1.738 1.00 24.50 82 THR A C 1
ATOM 651 O O . THR A 1 82 ? -39.912 35.867 -1.479 1.00 24.50 82 THR A O 1
ATOM 654 N N . SER A 1 83 ? -42.030 35.615 -2.191 1.00 25.19 83 SER A N 1
ATOM 655 C CA . SER A 1 83 ? -42.102 34.178 -2.496 1.00 25.19 83 SER A CA 1
ATOM 656 C C . SER A 1 83 ? -42.340 33.973 -4.015 1.00 25.19 83 SER A C 1
ATOM 658 O O . SER A 1 83 ? -42.415 34.961 -4.740 1.00 25.19 83 SER A O 1
ATOM 660 N N . PRO A 1 84 ? -42.624 32.757 -4.523 1.00 30.22 84 PRO A N 1
ATOM 661 C CA . PRO A 1 84 ? -41.713 31.637 -4.785 1.00 30.22 84 PRO A CA 1
ATOM 662 C C . PRO A 1 84 ? -41.718 31.225 -6.285 1.00 30.22 84 PRO A C 1
ATOM 664 O O . PRO A 1 84 ? -42.623 31.588 -7.031 1.00 30.22 84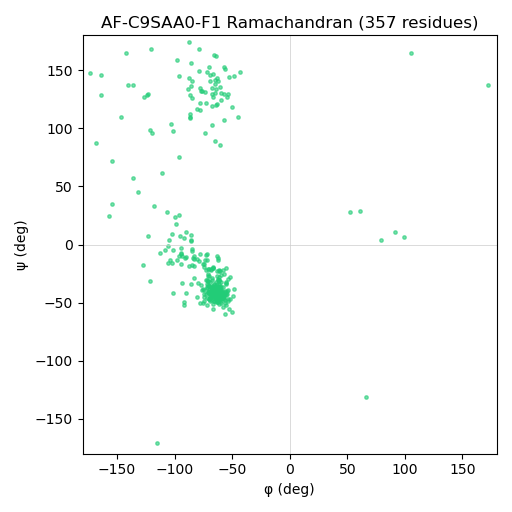 PRO A O 1
ATOM 667 N N . SER A 1 85 ? -40.777 30.389 -6.743 1.00 24.23 85 SER A N 1
ATOM 668 C CA . SER A 1 85 ? -40.969 29.630 -7.997 1.00 24.23 85 SER A CA 1
ATOM 669 C C . SER A 1 85 ? -40.431 28.199 -7.900 1.00 24.23 85 SER A C 1
ATOM 671 O O . SER A 1 85 ? -39.403 27.929 -7.285 1.00 24.23 85 SER A O 1
ATOM 673 N N . GLN A 1 86 ? -41.239 27.281 -8.433 1.00 25.67 86 GLN A N 1
ATOM 674 C CA . GLN A 1 86 ? -41.234 25.830 -8.260 1.00 25.67 86 GLN A CA 1
ATOM 675 C C . GLN A 1 86 ? -40.485 25.111 -9.392 1.00 25.67 86 GLN A C 1
ATOM 677 O O . GLN A 1 86 ? -40.631 25.495 -10.545 1.00 25.67 86 GLN A O 1
ATOM 682 N N . HIS A 1 87 ? -39.800 24.009 -9.064 1.00 25.08 87 HIS A N 1
ATOM 683 C CA . HIS A 1 87 ? -39.621 22.759 -9.838 1.00 25.08 87 HIS A CA 1
ATOM 684 C C . HIS A 1 87 ? -38.589 21.897 -9.076 1.00 25.08 87 HIS A C 1
ATOM 686 O O . HIS A 1 87 ? -37.588 22.433 -8.629 1.00 25.08 87 HIS A O 1
ATOM 692 N N . ARG A 1 88 ? -38.695 20.581 -8.875 1.00 25.27 88 ARG A N 1
ATOM 693 C CA . ARG A 1 88 ? -39.671 19.530 -9.205 1.00 25.27 88 ARG A CA 1
ATOM 694 C C . ARG A 1 88 ? -39.306 18.338 -8.278 1.00 25.27 88 ARG A C 1
ATOM 696 O O . ARG A 1 88 ? -38.135 18.179 -7.950 1.00 25.27 88 ARG A O 1
ATOM 703 N N . ASN A 1 89 ? -40.295 17.570 -7.823 1.00 25.06 89 ASN A N 1
ATOM 704 C CA . ASN A 1 89 ? -40.171 16.530 -6.788 1.00 25.06 89 ASN A CA 1
ATOM 705 C C . ASN A 1 89 ? -39.366 15.290 -7.234 1.00 25.06 89 ASN A C 1
ATOM 707 O O . ASN A 1 89 ? -39.581 14.807 -8.343 1.00 25.06 89 ASN A O 1
ATOM 711 N N . ASP A 1 90 ? -38.547 14.743 -6.329 1.00 26.66 90 ASP A N 1
ATOM 712 C CA . ASP A 1 90 ? -37.914 13.412 -6.396 1.00 26.66 90 ASP A CA 1
ATOM 713 C C . ASP A 1 90 ? -38.255 12.647 -5.086 1.00 26.66 90 ASP A C 1
ATOM 715 O O . ASP A 1 90 ? -38.090 13.255 -4.019 1.00 26.66 90 ASP A O 1
ATOM 719 N N . PRO A 1 91 ? -38.804 11.408 -5.091 1.00 27.77 91 PRO A N 1
ATOM 720 C CA . PRO A 1 91 ? -39.459 10.837 -3.905 1.00 27.77 91 PRO A CA 1
ATOM 721 C C . PRO A 1 91 ? -38.570 10.136 -2.860 1.00 27.77 91 PRO A C 1
ATOM 723 O O . PRO A 1 91 ? -39.102 9.804 -1.806 1.00 27.77 91 PRO A O 1
ATOM 726 N N . ASP A 1 92 ? -37.260 9.941 -3.052 1.00 30.06 92 ASP A N 1
ATOM 727 C CA . ASP A 1 92 ? -36.439 9.122 -2.127 1.00 30.06 92 ASP A CA 1
ATOM 728 C C . ASP A 1 92 ? -35.415 9.921 -1.299 1.00 30.06 92 ASP A C 1
ATOM 730 O O . ASP A 1 92 ? -34.202 9.696 -1.341 1.00 30.06 92 ASP A O 1
ATOM 734 N N . ARG A 1 93 ? -35.900 10.854 -0.467 1.00 27.34 93 ARG A N 1
ATOM 735 C CA . ARG A 1 93 ? -35.072 11.548 0.539 1.00 27.34 93 ARG A CA 1
ATOM 736 C C . ARG A 1 93 ? -35.596 11.301 1.953 1.00 27.34 93 ARG A C 1
ATOM 738 O O . ARG A 1 93 ? -36.456 12.026 2.445 1.00 27.34 93 ARG A O 1
ATOM 745 N N . HIS A 1 94 ? -35.025 10.320 2.652 1.00 29.67 94 HIS A N 1
ATOM 746 C CA . HIS A 1 94 ? -35.194 10.199 4.102 1.00 29.67 94 HIS A CA 1
ATOM 747 C C . HIS A 1 94 ? -34.501 11.376 4.813 1.00 29.67 94 HIS A C 1
ATOM 749 O O . HIS A 1 94 ? -33.277 11.423 4.945 1.00 29.67 94 HIS A O 1
ATOM 755 N N . VAL A 1 95 ? -35.304 12.345 5.255 1.00 26.66 95 VAL A N 1
ATOM 756 C CA . VAL A 1 95 ? -34.906 13.468 6.115 1.00 26.66 95 VAL A CA 1
ATOM 757 C C . VAL A 1 95 ? -34.960 13.013 7.576 1.00 26.66 95 VAL A C 1
ATOM 759 O O . VAL A 1 95 ? -35.990 12.523 8.035 1.00 26.66 95 VAL A O 1
ATOM 762 N N . TRP A 1 96 ? -33.862 13.175 8.315 1.00 25.52 96 TRP A N 1
ATOM 763 C CA . TRP A 1 96 ? -33.816 12.941 9.763 1.00 25.52 96 TRP A CA 1
ATOM 764 C C . TRP A 1 96 ? -34.261 14.205 10.524 1.00 25.52 96 TRP A C 1
ATOM 766 O O . TRP A 1 96 ? -33.822 15.299 10.161 1.00 25.52 96 TRP A O 1
ATOM 776 N N . PRO A 1 97 ? -35.103 14.098 11.570 1.00 26.56 97 PRO A N 1
ATOM 777 C CA . PRO A 1 97 ? -35.591 15.256 12.317 1.00 26.56 97 PRO A CA 1
ATOM 778 C C . PRO A 1 97 ? -34.534 15.793 13.296 1.00 26.56 97 PRO A C 1
ATOM 780 O O . PRO A 1 97 ? -33.911 15.034 14.038 1.00 26.56 97 PRO A O 1
ATOM 783 N N . THR A 1 98 ? -34.357 17.115 13.330 1.00 28.42 98 THR A N 1
ATOM 784 C CA . THR A 1 98 ? -33.524 17.833 14.313 1.00 28.42 98 THR A CA 1
ATOM 785 C C . THR A 1 98 ? -34.332 18.157 15.581 1.00 28.42 98 THR A C 1
ATOM 787 O O . THR A 1 98 ? -35.396 18.763 15.445 1.00 28.42 98 THR A O 1
ATOM 790 N N . PRO A 1 99 ? -33.867 17.826 16.803 1.00 32.78 99 PRO A N 1
ATOM 791 C CA . PRO A 1 99 ? -34.542 18.213 18.045 1.00 32.78 99 PRO A CA 1
ATOM 792 C C . PRO A 1 99 ? -34.111 19.600 18.567 1.00 32.78 99 PRO A C 1
ATOM 794 O O . PRO A 1 99 ? -32.943 19.977 18.476 1.00 32.78 99 PRO A O 1
ATOM 797 N N . GLU A 1 100 ? -35.062 20.349 19.140 1.00 27.84 100 GLU A N 1
ATOM 798 C CA . GLU A 1 100 ? -34.875 21.692 19.720 1.00 27.84 100 GLU A CA 1
ATOM 799 C C . GLU A 1 100 ? -33.984 21.711 20.993 1.00 27.84 100 GLU A C 1
ATOM 801 O O . GLU A 1 100 ? -34.058 20.784 21.805 1.00 27.84 100 GLU A O 1
ATOM 806 N N . PRO A 1 101 ? -33.179 22.771 21.254 1.00 36.38 101 PRO A N 1
ATOM 807 C CA . PRO A 1 101 ? -32.002 22.674 22.126 1.00 36.38 101 PRO A CA 1
ATOM 808 C C . PRO A 1 101 ? -32.115 23.322 23.526 1.00 36.38 101 PRO A C 1
ATOM 810 O O . PRO A 1 101 ? -31.097 23.730 24.089 1.00 36.38 101 PRO A O 1
ATOM 813 N N . THR A 1 102 ? -33.299 23.436 24.139 1.00 32.50 102 THR A N 1
ATOM 814 C CA . THR A 1 102 ? -33.457 24.364 25.290 1.00 32.50 102 THR A CA 1
ATOM 815 C C . THR A 1 102 ? -33.554 23.737 26.688 1.00 32.50 102 THR A C 1
ATOM 817 O O . THR A 1 102 ? -33.597 24.476 27.665 1.00 32.50 102 THR A O 1
ATOM 820 N N . LYS A 1 103 ? -33.516 22.406 26.858 1.00 33.22 103 LYS A N 1
ATOM 821 C CA . LYS A 1 103 ? -33.614 21.779 28.205 1.00 33.22 103 LYS A CA 1
ATOM 822 C C . LYS A 1 103 ? -32.358 21.056 28.715 1.00 33.22 103 LYS A C 1
ATOM 824 O O . LYS A 1 103 ? -32.308 20.707 29.887 1.00 33.22 103 LYS A O 1
ATOM 829 N N . LEU A 1 104 ? -31.316 20.898 27.894 1.00 31.92 104 LEU A N 1
ATOM 830 C CA . LEU A 1 104 ? -30.087 20.165 28.260 1.00 31.92 104 LEU A CA 1
ATOM 831 C C . LEU A 1 104 ? -28.937 21.034 28.807 1.00 31.92 104 LEU A C 1
ATOM 833 O O . LEU A 1 104 ? -27.910 20.504 29.216 1.00 31.92 104 LEU A O 1
ATOM 837 N N . ARG A 1 105 ? -29.084 22.366 28.853 1.00 27.98 105 ARG A N 1
ATOM 838 C CA . ARG A 1 105 ? -27.995 23.274 29.271 1.00 27.98 105 ARG A CA 1
ATOM 839 C C . ARG A 1 105 ? -27.710 23.295 30.777 1.00 27.98 105 ARG A C 1
ATOM 841 O O . ARG A 1 105 ? -26.657 23.785 31.162 1.00 27.98 105 ARG A O 1
ATOM 848 N N . HIS A 1 106 ? -28.607 22.805 31.632 1.00 27.42 106 HIS A N 1
ATOM 849 C CA . HIS A 1 106 ? -28.426 22.897 33.090 1.00 27.42 106 HIS A CA 1
ATOM 850 C C . HIS A 1 106 ? -27.851 21.642 33.757 1.00 27.42 106 HIS A C 1
ATOM 852 O O . HIS A 1 106 ? -27.370 21.747 34.877 1.00 27.42 106 HIS A O 1
ATOM 858 N N . SER A 1 107 ? -27.805 20.488 33.086 1.00 26.19 107 SER A N 1
ATOM 859 C CA . SER A 1 107 ? -27.239 19.261 33.674 1.00 26.19 107 SER A CA 1
ATOM 860 C C . SER A 1 107 ? -25.755 19.031 33.363 1.00 26.19 107 SER A C 1
ATOM 862 O O . SER A 1 107 ? -25.142 18.150 33.955 1.00 26.19 107 SER A O 1
ATOM 864 N N . ILE A 1 108 ? -25.161 19.806 32.448 1.00 31.22 108 ILE A N 1
ATOM 865 C CA . ILE A 1 108 ? -23.790 19.575 31.952 1.00 31.22 108 ILE A CA 1
ATOM 866 C C . ILE A 1 108 ? -22.741 20.406 32.719 1.00 31.22 108 ILE A C 1
ATOM 868 O O . ILE A 1 108 ? -21.560 20.076 32.701 1.00 31.22 108 ILE A O 1
ATOM 872 N N . ALA A 1 109 ? -23.153 21.445 33.452 1.00 27.47 109 ALA A N 1
ATOM 873 C CA . ALA A 1 109 ? -22.227 22.376 34.101 1.00 27.47 109 ALA A CA 1
ATOM 874 C C . ALA A 1 109 ? -21.577 21.859 35.402 1.00 27.47 109 ALA A C 1
ATOM 876 O O . ALA A 1 109 ? -20.679 22.517 35.913 1.00 27.47 109 ALA A O 1
ATOM 877 N N . THR A 1 110 ? -21.994 20.714 35.955 1.00 29.89 110 THR A N 1
ATOM 878 C CA . THR A 1 110 ? -21.520 20.267 37.281 1.00 29.89 110 THR A CA 1
ATOM 879 C C . THR A 1 110 ? -20.442 19.182 37.267 1.00 29.89 110 THR A C 1
ATOM 881 O O . THR A 1 110 ? -19.944 18.857 38.336 1.00 29.89 110 THR A O 1
ATOM 884 N N . ASN A 1 111 ? -20.045 18.634 36.110 1.00 31.34 111 ASN A N 1
ATOM 885 C CA . ASN A 1 111 ? -19.110 17.490 36.064 1.00 31.34 111 ASN A CA 1
ATOM 886 C C . ASN A 1 111 ? -17.818 17.709 35.255 1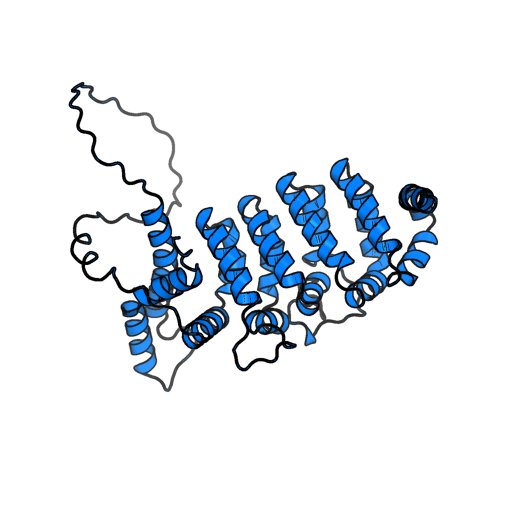.00 31.34 111 ASN A C 1
ATOM 888 O O . ASN A 1 111 ? -17.052 16.766 35.066 1.00 31.34 111 ASN A O 1
ATOM 892 N N . THR A 1 112 ? -17.527 18.918 34.778 1.00 38.34 112 THR A N 1
ATOM 893 C CA . THR A 1 112 ? -16.285 19.192 34.036 1.00 38.34 112 THR A CA 1
ATOM 894 C C . THR A 1 112 ? -15.202 19.759 34.944 1.00 38.34 112 THR A C 1
ATOM 896 O O . THR A 1 112 ? -14.935 20.951 34.875 1.00 38.34 112 THR A O 1
ATOM 899 N N . GLU A 1 113 ? -14.579 18.923 35.781 1.00 36.16 113 GLU A N 1
ATOM 900 C CA . GLU A 1 113 ? -13.330 19.304 36.471 1.00 36.16 113 GLU A CA 1
ATOM 901 C C . GLU A 1 113 ? -12.439 18.126 36.933 1.00 36.16 113 GLU A C 1
ATOM 903 O O . GLU A 1 113 ? -11.609 18.281 37.821 1.00 36.16 113 GLU A O 1
ATOM 908 N N . ALA A 1 114 ? -12.533 16.946 36.306 1.00 37.41 114 ALA A N 1
ATOM 909 C CA . ALA A 1 114 ? -11.591 15.851 36.569 1.00 37.41 114 ALA A CA 1
ATOM 910 C C . ALA A 1 114 ? -10.864 15.414 35.288 1.00 37.41 114 ALA A C 1
ATOM 912 O O . ALA A 1 114 ? -11.385 14.637 34.486 1.00 37.41 114 ALA A O 1
ATOM 913 N N . GLU A 1 115 ? -9.639 15.912 35.100 1.00 42.53 115 GLU A N 1
ATOM 914 C CA . GLU A 1 115 ? -8.653 15.338 34.179 1.00 42.53 115 GLU A CA 1
ATOM 915 C C . GLU A 1 115 ? -8.254 13.939 34.685 1.00 42.53 115 GLU A C 1
ATOM 917 O O . GLU A 1 115 ? -7.337 13.783 35.486 1.00 42.53 115 GLU A O 1
ATOM 922 N N . ALA A 1 116 ? -8.980 12.904 34.258 1.00 45.62 116 ALA A N 1
ATOM 923 C CA . ALA A 1 116 ? -8.620 11.519 34.541 1.00 45.62 116 ALA A CA 1
ATOM 924 C C . ALA A 1 116 ? -7.637 11.000 33.477 1.00 45.62 116 ALA A C 1
ATOM 926 O O . ALA A 1 116 ? -8.006 10.765 32.321 1.00 45.62 116 ALA A O 1
ATOM 927 N N . ASP A 1 117 ? -6.378 10.795 33.863 1.00 48.59 117 ASP A N 1
ATOM 928 C CA . ASP A 1 117 ? -5.410 10.063 33.049 1.00 48.59 117 ASP A CA 1
ATOM 929 C C . ASP A 1 117 ? -5.861 8.602 32.880 1.00 48.59 117 ASP A C 1
ATOM 931 O O . ASP A 1 117 ? -6.048 7.868 33.849 1.00 48.59 117 ASP A O 1
ATOM 935 N N . SER A 1 118 ? -6.078 8.171 31.633 1.00 63.91 118 SER A N 1
ATOM 936 C CA . SER A 1 118 ? -6.542 6.815 31.325 1.00 63.91 118 SER A CA 1
ATOM 937 C C . SER A 1 118 ? -5.473 5.777 31.675 1.00 63.91 118 SER A C 1
ATOM 939 O O . SER A 1 118 ? -4.325 5.890 31.238 1.00 63.91 118 SER A O 1
ATOM 941 N N . SER A 1 119 ? -5.854 4.737 32.417 1.00 77.69 119 SER A N 1
ATOM 942 C CA . SER A 1 119 ? -4.955 3.634 32.778 1.00 77.69 119 SER A CA 1
ATOM 943 C C . SER A 1 119 ? -4.597 2.757 31.560 1.00 77.69 119 SER A C 1
ATOM 945 O O . SER A 1 119 ? -5.401 2.641 30.630 1.00 77.69 119 SER A O 1
ATOM 947 N N . PRO A 1 120 ? -3.424 2.086 31.549 1.00 76.12 120 PRO A N 1
ATOM 948 C CA . PRO A 1 120 ? -3.040 1.164 30.473 1.00 76.12 120 PRO A CA 1
ATOM 949 C C . PRO A 1 120 ? -4.060 0.045 30.229 1.00 76.12 120 PRO A C 1
ATOM 951 O O . PRO A 1 120 ? -4.267 -0.357 29.086 1.00 76.12 120 PRO A O 1
ATOM 954 N N . GLU A 1 121 ? -4.730 -0.408 31.289 1.00 78.38 121 GLU A N 1
ATOM 955 C CA . GLU A 1 121 ? -5.764 -1.440 31.220 1.00 78.38 121 GLU A CA 1
ATOM 956 C C . GLU A 1 121 ? -7.009 -0.943 30.477 1.00 78.38 121 GLU A C 1
ATOM 958 O O . GLU A 1 121 ? -7.502 -1.611 29.576 1.00 78.38 121 GLU A O 1
ATOM 963 N N . GLN A 1 122 ? -7.474 0.280 30.755 1.00 76.31 122 GLN A N 1
ATOM 964 C CA . GLN A 1 122 ? -8.602 0.874 30.024 1.00 76.31 122 GLN A CA 1
ATOM 965 C C . GLN A 1 122 ? -8.313 1.008 28.524 1.00 76.31 122 GLN A C 1
ATOM 967 O O . GLN A 1 122 ? -9.203 0.816 27.698 1.00 76.31 122 GLN A O 1
ATOM 972 N N . ILE A 1 123 ? -7.066 1.316 28.162 1.00 78.00 123 ILE A N 1
ATOM 973 C CA . ILE A 1 123 ? -6.647 1.398 26.760 1.00 78.00 123 ILE A CA 1
ATOM 974 C C . ILE A 1 123 ? -6.624 0.004 26.125 1.00 78.00 123 ILE A C 1
ATOM 976 O O . ILE A 1 123 ? -7.083 -0.151 24.995 1.00 78.00 123 ILE A O 1
ATOM 980 N N . TYR A 1 124 ? -6.134 -1.011 26.842 1.00 83.19 124 TYR A N 1
ATOM 981 C CA . TYR A 1 124 ? -6.159 -2.398 26.376 1.00 83.19 124 TYR A CA 1
ATOM 982 C C . TYR A 1 124 ? -7.588 -2.890 26.116 1.00 83.19 124 TYR A C 1
ATOM 984 O O . TYR A 1 124 ? -7.864 -3.417 25.036 1.00 83.19 124 TYR A O 1
ATOM 992 N N . GLN A 1 125 ? -8.506 -2.644 27.054 1.00 80.69 125 GLN A N 1
ATOM 993 C CA . GLN A 1 125 ? -9.922 -2.993 26.908 1.00 80.69 125 GLN A CA 1
ATOM 994 C C . GLN A 1 125 ? -10.563 -2.262 25.721 1.00 80.69 125 GLN A C 1
ATOM 996 O O . GLN A 1 125 ? -11.279 -2.875 24.935 1.00 80.69 125 GLN A O 1
ATOM 1001 N N . LEU A 1 126 ? -10.246 -0.977 25.518 1.00 80.12 126 LEU A N 1
ATOM 1002 C CA . LEU A 1 126 ? -10.732 -0.220 24.362 1.00 80.12 126 LEU A CA 1
ATOM 1003 C C . LEU A 1 126 ? -10.224 -0.804 23.037 1.00 80.12 126 LEU A C 1
ATOM 1005 O O . LEU A 1 126 ? -11.007 -0.988 22.110 1.00 80.12 126 LEU A O 1
ATOM 1009 N N . VAL A 1 127 ? -8.924 -1.088 22.928 1.00 83.88 127 VAL A N 1
ATOM 1010 C CA . VAL A 1 127 ? -8.336 -1.661 21.705 1.00 83.88 127 VAL A CA 1
ATOM 1011 C C . VAL A 1 127 ? -8.924 -3.038 21.411 1.00 83.88 127 VAL A C 1
ATOM 1013 O O . VAL A 1 127 ? -9.212 -3.338 20.255 1.00 83.88 127 VAL A O 1
ATOM 1016 N N . THR A 1 128 ? -9.140 -3.849 22.443 1.00 84.50 128 THR A N 1
ATOM 1017 C CA . THR A 1 128 ? -9.757 -5.172 22.306 1.00 84.50 128 THR A CA 1
ATOM 1018 C C . THR A 1 128 ? -11.216 -5.048 21.864 1.00 84.50 128 THR A C 1
ATOM 1020 O O . THR A 1 128 ? -11.596 -5.667 20.876 1.00 84.50 128 THR A O 1
ATOM 1023 N N . GLY A 1 129 ? -11.995 -4.142 22.463 1.00 78.69 129 GLY A N 1
ATOM 1024 C CA . GLY A 1 129 ? -13.368 -3.866 22.027 1.00 78.69 129 GLY A CA 1
ATOM 1025 C C . GLY A 1 129 ? -13.461 -3.339 20.587 1.00 78.69 129 GLY A C 1
ATOM 1026 O O . GLY A 1 129 ? -14.359 -3.724 19.845 1.00 78.69 129 GLY A O 1
ATOM 1027 N N . LEU A 1 130 ? -12.504 -2.513 20.137 1.00 82.88 130 LEU A N 1
ATOM 1028 C CA . LEU A 1 130 ? -12.428 -2.063 18.735 1.00 82.88 130 LEU A CA 1
ATOM 1029 C C . LEU A 1 130 ? -12.231 -3.221 17.747 1.00 82.88 130 LEU A C 1
ATOM 1031 O O . LEU A 1 130 ? -12.695 -3.138 16.606 1.00 82.88 130 LEU A O 1
ATOM 1035 N N . ILE A 1 131 ? -11.499 -4.252 18.169 1.00 87.38 131 ILE A N 1
ATOM 1036 C CA . ILE A 1 131 ? -11.234 -5.459 17.386 1.00 87.38 131 ILE A CA 1
ATOM 1037 C C . ILE A 1 131 ? -12.475 -6.356 17.369 1.00 87.38 131 ILE A C 1
ATOM 1039 O O . ILE A 1 131 ? -12.910 -6.759 16.291 1.00 87.38 131 ILE A O 1
ATOM 1043 N N . GLU A 1 132 ? -13.052 -6.631 18.540 1.00 86.69 132 GLU A N 1
ATOM 1044 C CA . GLU A 1 132 ? -14.215 -7.512 18.709 1.00 86.69 132 GLU A CA 1
ATOM 1045 C C . GLU A 1 132 ? -15.452 -7.000 17.959 1.00 86.69 132 GLU A C 1
ATOM 1047 O O . GLU A 1 132 ? -16.151 -7.780 17.315 1.00 86.69 132 GLU A O 1
ATOM 1052 N N . GLU A 1 133 ? -15.678 -5.685 17.960 1.00 83.88 133 GLU A N 1
ATOM 1053 C CA . GLU A 1 133 ? -16.815 -5.046 17.279 1.00 83.88 133 GLU A CA 1
ATOM 1054 C C . GLU A 1 133 ? -16.552 -4.736 15.790 1.00 83.88 133 GLU A C 1
ATOM 1056 O O . GLU A 1 133 ? -17.344 -4.046 15.142 1.00 83.88 133 GLU A O 1
ATOM 1061 N N . ASP A 1 134 ? -15.428 -5.202 15.230 1.00 85.12 134 ASP A N 1
ATOM 1062 C CA . ASP A 1 134 ? -15.007 -4.968 13.836 1.00 85.12 134 ASP A CA 1
ATOM 1063 C C . ASP A 1 134 ? -15.003 -3.471 13.446 1.00 85.12 134 ASP A C 1
ATOM 1065 O O . ASP A 1 134 ? -15.178 -3.088 12.281 1.00 85.12 134 ASP A O 1
ATOM 1069 N N . LEU A 1 135 ? -14.793 -2.584 14.429 1.00 86.25 135 LEU A N 1
ATOM 1070 C CA . LEU A 1 135 ? -14.903 -1.142 14.216 1.00 86.25 135 LEU A CA 1
ATOM 1071 C C . LEU A 1 135 ? -13.786 -0.634 13.301 1.00 86.25 135 LEU A C 1
ATOM 1073 O O . LEU A 1 135 ? -14.000 0.295 12.526 1.00 86.25 135 LEU A O 1
ATOM 1077 N N . LEU A 1 136 ? -12.616 -1.277 13.337 1.00 89.75 136 LEU A N 1
ATOM 1078 C CA . LEU A 1 136 ? -11.506 -0.974 12.431 1.00 89.75 136 LEU A CA 1
ATOM 1079 C C . LEU A 1 136 ? -11.904 -1.150 10.960 1.00 89.75 136 LEU A C 1
ATOM 1081 O O . LEU A 1 136 ? -11.558 -0.314 10.129 1.00 89.75 136 LEU A O 1
ATOM 1085 N N . PHE A 1 137 ? -12.672 -2.187 10.630 1.00 91.69 137 PHE A N 1
ATOM 1086 C CA . PHE A 1 137 ? -13.166 -2.386 9.270 1.00 91.69 137 PHE A CA 1
ATOM 1087 C C . PHE A 1 137 ? -14.215 -1.336 8.897 1.00 91.69 137 PHE A C 1
ATOM 1089 O O . PHE A 1 137 ? -14.111 -0.698 7.849 1.00 91.69 137 PHE A O 1
ATOM 1096 N N . LEU A 1 138 ? -15.185 -1.085 9.782 1.00 85.56 138 LEU A N 1
ATOM 1097 C CA . LEU A 1 138 ? -16.233 -0.086 9.546 1.00 85.56 138 LEU A CA 1
ATOM 1098 C C . LEU A 1 138 ? -15.669 1.327 9.350 1.00 85.56 138 LEU A C 1
ATOM 1100 O O . LEU A 1 138 ? -16.148 2.057 8.476 1.00 85.56 138 LEU A O 1
ATOM 1104 N N . LEU A 1 139 ? -14.656 1.705 10.134 1.00 87.62 139 LEU A N 1
ATOM 1105 C CA . LEU A 1 139 ? -13.960 2.986 10.009 1.00 87.62 139 LEU A CA 1
ATOM 1106 C C . LEU A 1 139 ? -13.176 3.081 8.700 1.00 87.62 139 LEU A C 1
ATOM 1108 O O . LEU A 1 139 ? -13.198 4.140 8.077 1.00 87.62 139 LEU A O 1
ATOM 1112 N N . ALA A 1 140 ? -12.526 1.998 8.262 1.00 93.38 140 ALA A N 1
ATOM 1113 C CA . ALA A 1 140 ? -11.811 1.973 6.987 1.00 93.38 140 ALA A CA 1
ATOM 1114 C C . ALA A 1 140 ? -12.772 2.170 5.800 1.00 93.38 140 ALA A C 1
ATOM 1116 O O . ALA A 1 140 ? -12.566 3.073 4.991 1.00 93.38 140 ALA A O 1
ATOM 1117 N N . VAL A 1 141 ? -13.873 1.410 5.752 1.00 92.75 141 VAL A N 1
ATOM 1118 C CA . VAL A 1 141 ? -14.882 1.488 4.674 1.00 92.75 141 VAL A CA 1
ATOM 1119 C C . VAL A 1 141 ? -15.545 2.867 4.601 1.00 92.75 141 VAL A C 1
ATOM 1121 O O . VAL A 1 141 ? -15.808 3.388 3.517 1.00 92.75 141 VAL A O 1
ATOM 1124 N N . ASN A 1 142 ? -15.843 3.473 5.754 1.00 88.44 142 ASN A N 1
ATOM 1125 C CA . ASN A 1 142 ? -16.570 4.744 5.817 1.00 88.44 142 ASN A CA 1
ATOM 1126 C C . ASN A 1 142 ? -15.658 5.970 5.919 1.00 88.44 142 ASN A C 1
ATOM 1128 O O . ASN A 1 142 ? -16.172 7.079 6.073 1.00 88.44 142 ASN A O 1
ATOM 1132 N N . LEU A 1 143 ? -14.336 5.811 5.800 1.00 89.75 143 LEU A N 1
ATOM 1133 C CA . LEU A 1 143 ? -13.377 6.901 5.990 1.00 89.75 143 LEU A CA 1
ATOM 1134 C C . LEU A 1 143 ? -13.692 8.118 5.107 1.00 89.75 143 LEU A C 1
ATOM 1136 O O . LEU A 1 143 ? -13.609 9.252 5.568 1.00 89.75 143 LEU A O 1
ATOM 1140 N N . TRP A 1 144 ? -14.115 7.897 3.863 1.00 91.62 144 TRP A N 1
ATOM 1141 C CA . TRP A 1 144 ? -14.471 8.964 2.923 1.00 91.62 144 TRP A CA 1
ATOM 1142 C C . TRP A 1 144 ? -15.774 9.701 3.278 1.00 91.62 144 TRP A C 1
ATOM 1144 O O . TRP A 1 144 ? -15.925 10.873 2.939 1.00 91.62 144 TRP A O 1
ATOM 1154 N N . ARG A 1 145 ? -16.700 9.052 4.000 1.00 85.44 145 ARG A N 1
ATOM 1155 C CA . ARG A 1 145 ? -17.990 9.635 4.424 1.00 85.44 145 ARG A CA 1
ATOM 1156 C C . ARG A 1 145 ? -17.884 10.479 5.690 1.00 85.44 145 ARG A C 1
ATOM 1158 O O . ARG A 1 145 ? -18.788 11.259 5.983 1.00 85.44 145 ARG A O 1
ATOM 1165 N N . LEU A 1 146 ? -16.811 10.308 6.458 1.00 82.19 146 LEU A N 1
ATOM 1166 C CA . LEU A 1 146 ? -16.579 11.069 7.681 1.00 82.19 146 LEU A CA 1
ATOM 1167 C C . LEU A 1 146 ? -16.278 12.536 7.355 1.00 82.19 146 LEU A C 1
ATOM 1169 O O . LEU A 1 146 ? -15.619 12.797 6.351 1.00 82.19 146 LEU A O 1
ATOM 1173 N N . PRO A 1 147 ? -16.690 13.505 8.190 1.00 83.44 147 PRO A N 1
ATOM 1174 C CA . PRO A 1 147 ? -16.306 14.899 8.005 1.00 83.44 147 PRO A CA 1
ATOM 1175 C C . PRO A 1 147 ? -14.795 15.082 8.213 1.00 83.44 147 PRO A C 1
ATOM 1177 O O . PRO A 1 147 ? -14.114 14.234 8.790 1.00 83.44 147 PRO A O 1
ATOM 1180 N N . PHE A 1 148 ? -14.261 16.207 7.734 1.00 79.81 148 PHE A N 1
ATOM 1181 C CA . PHE A 1 148 ? -12.818 16.459 7.670 1.00 79.81 148 PHE A CA 1
ATOM 1182 C C . PHE A 1 148 ? -12.080 16.228 8.998 1.00 79.81 148 PHE A C 1
ATOM 1184 O O . PHE A 1 148 ? -11.065 15.531 9.013 1.00 79.81 148 PHE A O 1
ATOM 1191 N N . GLU A 1 149 ? -12.611 16.742 10.109 1.00 79.50 149 GLU A N 1
ATOM 1192 C CA . GLU A 1 149 ? -11.987 16.573 11.425 1.00 79.50 149 GLU A CA 1
ATOM 1193 C C . GLU A 1 149 ? -12.025 15.113 11.895 1.00 79.50 149 GLU A C 1
ATOM 1195 O O . GLU A 1 149 ? -11.001 14.564 12.301 1.00 79.50 149 GLU A O 1
ATOM 1200 N N . SER A 1 150 ? -13.163 14.433 11.715 1.00 84.31 150 SER A N 1
ATOM 1201 C CA . SER A 1 150 ? -13.310 13.015 12.061 1.00 84.31 150 SER A CA 1
ATOM 1202 C C . SER A 1 150 ? -12.365 12.112 11.271 1.00 84.31 150 SER A C 1
ATOM 1204 O O . SER A 1 150 ? -11.930 11.088 11.795 1.00 84.31 150 SER A O 1
ATOM 1206 N N . ARG A 1 151 ? -12.008 12.467 10.029 1.00 85.81 151 ARG A N 1
ATOM 1207 C CA . ARG A 1 151 ? -11.003 11.718 9.254 1.00 85.81 151 ARG A CA 1
ATOM 1208 C C . ARG A 1 151 ? -9.615 11.818 9.878 1.00 85.81 151 ARG A C 1
ATOM 1210 O O . ARG A 1 151 ? -8.917 10.808 9.960 1.00 85.81 151 ARG A O 1
ATOM 1217 N N . LYS A 1 152 ? -9.232 13.004 10.362 1.00 85.50 152 LYS A N 1
ATOM 1218 C CA . LYS A 1 152 ? -7.964 13.195 11.085 1.00 85.50 152 LYS A CA 1
ATOM 1219 C C . LYS A 1 152 ? -7.958 12.430 12.402 1.00 85.50 152 LYS A C 1
ATOM 1221 O O . LYS A 1 152 ? -6.979 11.749 12.700 1.00 85.50 152 LYS A O 1
ATOM 1226 N N . ASP A 1 153 ? -9.052 12.487 13.155 1.00 82.06 153 ASP A N 1
ATOM 1227 C CA . ASP A 1 153 ? -9.177 11.723 14.398 1.00 82.06 153 ASP A CA 1
ATOM 1228 C C . ASP A 1 153 ? -9.087 10.217 14.125 1.00 82.06 153 ASP A C 1
ATOM 1230 O O . ASP A 1 153 ? -8.330 9.511 14.788 1.00 82.06 153 ASP A O 1
ATOM 1234 N N . THR A 1 154 ? -9.762 9.737 13.077 1.00 85.12 154 THR A N 1
ATOM 1235 C CA . THR A 1 154 ? -9.719 8.332 12.643 1.00 85.12 154 THR A CA 1
ATOM 1236 C C . THR A 1 154 ? -8.302 7.898 12.268 1.00 85.12 154 THR A C 1
ATOM 1238 O O . THR A 1 154 ? -7.839 6.856 12.729 1.00 85.12 154 THR A O 1
ATOM 1241 N N . GLN A 1 155 ? -7.565 8.711 11.506 1.00 88.25 155 GLN A N 1
ATOM 1242 C CA . GLN A 1 155 ? -6.154 8.461 11.185 1.00 88.25 155 GLN A CA 1
ATOM 1243 C C . GLN A 1 155 ? -5.296 8.316 12.451 1.00 88.25 155 GLN A C 1
ATOM 1245 O O . GLN A 1 155 ? -4.453 7.415 12.535 1.00 88.25 155 GLN A O 1
ATOM 1250 N N . VAL A 1 156 ? -5.493 9.191 13.442 1.00 85.94 156 VAL A N 1
ATOM 1251 C CA . VAL A 1 156 ? -4.743 9.143 14.705 1.00 85.94 156 VAL A CA 1
ATOM 1252 C C . VAL A 1 156 ? -5.117 7.908 15.524 1.00 85.94 156 VAL A C 1
ATOM 1254 O O . VAL A 1 156 ? -4.219 7.253 16.056 1.00 85.94 156 VAL A O 1
ATOM 1257 N N . ILE A 1 157 ? -6.405 7.555 15.581 1.00 85.44 157 ILE A N 1
ATOM 1258 C CA . ILE A 1 157 ? -6.894 6.336 16.239 1.00 85.44 157 ILE A CA 1
ATOM 1259 C C . ILE A 1 157 ? -6.229 5.111 15.615 1.00 85.44 157 ILE A C 1
ATOM 1261 O O . ILE A 1 157 ? -5.576 4.357 16.333 1.00 85.44 157 ILE A O 1
ATOM 1265 N N . PHE A 1 158 ? -6.296 4.950 14.290 1.00 90.75 158 PHE A N 1
ATOM 1266 C CA . PHE A 1 158 ? -5.630 3.844 13.597 1.00 90.75 158 PHE A CA 1
ATOM 1267 C C . PHE A 1 158 ? -4.128 3.808 13.884 1.00 90.75 158 PHE A C 1
ATOM 1269 O O . PHE A 1 158 ? -3.593 2.763 14.247 1.00 90.75 158 PHE A O 1
ATOM 1276 N N . SER A 1 159 ? -3.448 4.952 13.778 1.00 87.25 159 SER A N 1
ATOM 1277 C CA . SER A 1 159 ? -2.002 5.043 14.021 1.00 87.25 159 SER A CA 1
ATOM 1278 C C . SER A 1 159 ? -1.620 4.653 15.449 1.00 87.25 159 SER A C 1
ATOM 1280 O O . SER A 1 159 ? -0.519 4.155 15.677 1.00 87.25 159 SER A O 1
ATOM 1282 N N . TYR A 1 160 ? -2.492 4.902 16.426 1.00 86.38 160 TYR A N 1
ATOM 1283 C CA . TYR A 1 160 ? -2.263 4.482 17.803 1.00 86.38 160 TYR A CA 1
ATOM 1284 C C . TYR A 1 160 ? -2.556 2.996 17.993 1.00 86.38 160 TYR A C 1
ATOM 1286 O O . TYR A 1 160 ? -1.706 2.268 18.501 1.00 86.38 160 TYR A O 1
ATOM 1294 N N . VAL A 1 161 ? -3.724 2.540 17.542 1.00 88.38 161 VAL A N 1
ATOM 1295 C CA . VAL A 1 161 ? -4.180 1.151 17.669 1.00 88.38 161 VAL A CA 1
ATOM 1296 C C . VAL A 1 161 ? -3.186 0.190 17.012 1.00 88.38 161 VAL A C 1
ATOM 1298 O O . VAL A 1 161 ? -2.783 -0.794 17.627 1.00 88.38 161 VAL A O 1
ATOM 1301 N N . PHE A 1 162 ? -2.688 0.520 15.818 1.00 90.50 162 PHE A N 1
ATOM 1302 C CA . PHE A 1 162 ? -1.689 -0.293 15.120 1.00 90.50 162 PHE A CA 1
ATOM 1303 C C . PHE A 1 162 ? -0.283 -0.239 15.722 1.00 90.50 162 PHE A C 1
ATOM 1305 O O . PHE A 1 162 ? 0.562 -1.027 15.317 1.00 90.50 162 PHE A O 1
ATOM 1312 N N . ARG A 1 163 ? -0.006 0.646 16.686 1.00 88.12 163 ARG A N 1
ATOM 1313 C CA . ARG A 1 163 ? 1.269 0.682 17.429 1.00 88.12 163 ARG A CA 1
ATOM 1314 C C . ARG A 1 163 ? 1.139 0.145 18.853 1.00 88.12 163 ARG A C 1
ATOM 1316 O O . ARG A 1 163 ? 2.162 -0.118 19.490 1.00 88.12 163 ARG A O 1
ATOM 1323 N N . PHE A 1 164 ? -0.088 0.025 19.353 1.00 86.81 164 PHE A N 1
ATOM 1324 C CA . PHE A 1 164 ? -0.364 -0.297 20.741 1.00 86.81 164 PHE A CA 1
ATOM 1325 C C . PHE A 1 164 ? 0.096 -1.716 21.082 1.00 86.81 164 PHE A C 1
ATOM 1327 O O . PHE A 1 164 ? -0.267 -2.697 20.428 1.00 86.81 164 PHE A O 1
ATOM 1334 N N . ARG A 1 165 ? 0.902 -1.806 22.141 1.00 86.25 165 ARG A N 1
ATOM 1335 C CA . ARG A 1 165 ? 1.372 -3.060 22.722 1.00 86.25 165 ARG A CA 1
ATOM 1336 C C . ARG A 1 165 ? 0.983 -3.086 24.199 1.00 86.25 165 ARG A C 1
ATOM 1338 O O . ARG A 1 165 ? 1.289 -2.118 24.898 1.00 86.25 165 ARG A O 1
ATOM 1345 N N . PRO A 1 166 ? 0.335 -4.164 24.671 1.00 82.81 166 PRO A N 1
ATOM 1346 C CA . PRO A 1 166 ? 0.137 -4.382 26.097 1.00 82.81 166 PRO A CA 1
ATOM 1347 C C . PRO A 1 166 ? 1.483 -4.385 26.827 1.00 82.81 166 PRO A C 1
ATOM 1349 O O . PRO A 1 166 ? 2.499 -4.791 26.262 1.00 82.81 166 PRO A O 1
ATOM 1352 N N . THR A 1 167 ? 1.496 -3.994 28.098 1.00 78.44 167 THR A N 1
ATOM 1353 C CA . THR A 1 167 ? 2.706 -4.027 28.943 1.00 78.44 167 THR A CA 1
ATOM 1354 C C . THR A 1 167 ? 3.278 -5.435 29.113 1.00 78.44 167 THR A C 1
ATOM 1356 O O . THR A 1 167 ? 4.463 -5.591 29.388 1.00 78.44 167 THR A O 1
ATOM 1359 N N . THR A 1 168 ? 2.449 -6.459 28.917 1.00 77.94 168 THR A N 1
ATOM 1360 C CA . THR A 1 168 ? 2.816 -7.878 28.963 1.00 77.94 168 THR A CA 1
ATOM 1361 C C . THR A 1 168 ? 3.421 -8.396 27.655 1.00 77.94 168 THR A C 1
ATOM 1363 O O . THR A 1 168 ? 3.975 -9.495 27.633 1.00 77.94 168 THR A O 1
ATOM 1366 N N . ALA A 1 169 ? 3.327 -7.639 26.557 1.00 79.75 169 ALA A N 1
ATOM 1367 C CA . ALA A 1 169 ? 3.778 -8.079 25.244 1.00 79.75 169 ALA A CA 1
ATOM 1368 C C . ALA A 1 169 ? 5.277 -7.822 25.037 1.00 79.75 169 ALA A C 1
ATOM 1370 O O . ALA A 1 169 ? 5.818 -6.775 25.395 1.00 79.75 169 ALA A O 1
ATOM 1371 N N . SER A 1 170 ? 5.953 -8.775 24.391 1.00 79.81 170 SER A N 1
ATOM 1372 C CA . SER A 1 170 ? 7.363 -8.623 24.028 1.00 79.81 170 SER A CA 1
ATOM 1373 C C . SER A 1 170 ? 7.553 -7.453 23.051 1.00 79.81 170 SER A C 1
ATOM 1375 O O . SER A 1 170 ? 6.774 -7.332 22.099 1.00 79.81 170 SER A O 1
ATOM 1377 N N . PRO A 1 171 ? 8.628 -6.649 23.174 1.00 76.06 171 PRO A N 1
ATOM 1378 C CA . PRO A 1 171 ? 8.930 -5.574 22.226 1.00 76.06 171 PRO A CA 1
ATOM 1379 C C . PRO A 1 171 ? 9.069 -6.048 20.772 1.00 76.06 171 PRO A C 1
ATOM 1381 O O . PRO A 1 171 ? 8.865 -5.267 19.847 1.00 76.06 171 PRO A O 1
ATOM 1384 N N . LYS A 1 172 ? 9.417 -7.327 20.571 1.00 76.06 172 LYS A N 1
ATOM 1385 C CA . LYS A 1 172 ? 9.575 -7.945 19.246 1.00 76.06 172 LYS A CA 1
ATOM 1386 C C . LYS A 1 172 ? 8.265 -8.449 18.641 1.00 76.06 172 LYS A C 1
ATOM 1388 O O . LYS A 1 172 ? 8.255 -8.810 17.472 1.00 76.06 172 LYS A O 1
ATOM 1393 N N . SER A 1 173 ? 7.191 -8.514 19.425 1.00 81.06 173 SER A N 1
ATOM 1394 C CA . SER A 1 173 ? 5.896 -8.978 18.931 1.00 81.06 173 SER A CA 1
ATOM 1395 C C . SER A 1 173 ? 5.174 -7.891 18.136 1.00 81.06 173 SER A C 1
ATOM 1397 O O . SER A 1 173 ? 5.331 -6.683 18.388 1.00 81.06 173 SER A O 1
ATOM 1399 N N . ASP A 1 174 ? 4.381 -8.337 17.164 1.00 82.00 174 ASP A N 1
ATOM 1400 C CA . ASP A 1 174 ? 3.485 -7.454 16.437 1.00 82.00 174 ASP A CA 1
ATOM 1401 C C . ASP A 1 174 ? 2.431 -6.859 17.393 1.00 82.00 174 ASP A C 1
ATOM 1403 O O . ASP A 1 174 ? 1.962 -7.543 18.308 1.00 82.00 174 ASP A O 1
ATOM 1407 N N . PRO A 1 175 ? 2.043 -5.586 17.203 1.00 89.50 175 PRO A N 1
ATOM 1408 C CA . PRO A 1 175 ? 0.932 -4.964 17.919 1.00 89.50 175 PRO A CA 1
ATOM 1409 C C . PRO A 1 175 ? -0.344 -5.803 17.817 1.00 89.50 175 PRO A C 1
ATOM 1411 O O . PRO A 1 175 ? -0.624 -6.386 16.769 1.00 89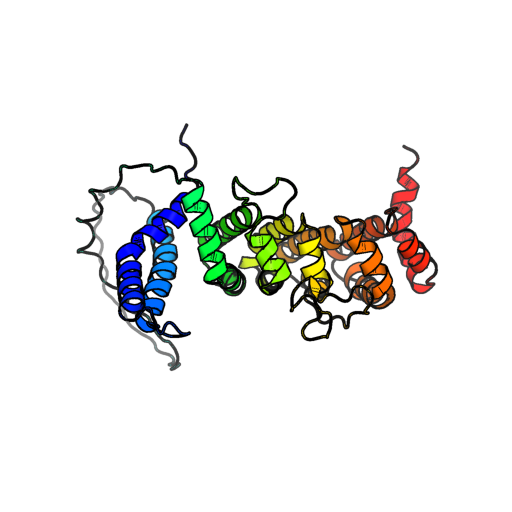.50 175 PRO A O 1
ATOM 1414 N N . ILE A 1 176 ? -1.148 -5.826 18.882 1.00 89.94 176 ILE A N 1
ATOM 1415 C CA . ILE A 1 176 ? -2.307 -6.729 18.989 1.00 89.94 176 ILE A CA 1
ATOM 1416 C C . ILE A 1 176 ? -3.297 -6.555 17.829 1.00 89.94 176 ILE A C 1
ATOM 1418 O O . ILE A 1 176 ? -3.671 -7.526 17.174 1.00 89.94 176 ILE A O 1
ATOM 1422 N N . ALA A 1 177 ? -3.644 -5.307 17.512 1.00 90.06 177 ALA A N 1
ATOM 1423 C CA . ALA A 1 177 ? -4.558 -4.996 16.422 1.00 90.06 177 ALA A CA 1
ATOM 1424 C C . ALA A 1 177 ? -3.962 -5.331 15.056 1.00 90.06 177 ALA A C 1
ATOM 1426 O O . ALA A 1 177 ? -4.678 -5.785 14.168 1.00 90.06 177 ALA A O 1
ATOM 1427 N N . LEU A 1 178 ? -2.650 -5.143 14.888 1.00 92.38 178 LEU A N 1
ATOM 1428 C CA . LEU A 1 178 ? -1.983 -5.491 13.643 1.00 92.38 178 LEU A CA 1
ATOM 1429 C C . LEU A 1 178 ? -2.006 -7.002 13.420 1.00 92.38 178 LEU A C 1
ATOM 1431 O O . LEU A 1 178 ? -2.407 -7.442 12.348 1.00 92.38 178 LEU A O 1
ATOM 1435 N N . SER A 1 179 ? -1.636 -7.778 14.442 1.00 91.94 179 SER A N 1
ATOM 1436 C CA . SER A 1 179 ? -1.656 -9.243 14.400 1.00 91.94 179 SER A CA 1
ATOM 1437 C C . SER A 1 179 ? -3.054 -9.783 14.085 1.00 91.94 179 SER A C 1
ATOM 1439 O O . SER A 1 179 ? -3.198 -10.660 13.233 1.00 91.94 179 SER A O 1
ATOM 1441 N N . TYR A 1 180 ? -4.100 -9.219 14.697 1.00 92.44 180 TYR A N 1
ATOM 1442 C CA . TYR A 1 180 ? -5.482 -9.565 14.362 1.00 92.44 180 TYR A CA 1
ATOM 1443 C C . TYR A 1 180 ? -5.815 -9.239 12.901 1.00 92.44 180 TYR A C 1
ATOM 1445 O O . TYR A 1 180 ? -6.287 -10.104 12.164 1.00 92.44 180 TYR A O 1
ATOM 1453 N N . VAL A 1 181 ? -5.533 -8.011 12.457 1.00 93.69 181 VAL A N 1
ATOM 1454 C CA . VAL A 1 181 ? -5.872 -7.558 11.103 1.00 93.69 181 VAL A CA 1
ATOM 1455 C C . VAL A 1 181 ? -5.181 -8.409 10.042 1.00 93.69 181 VAL A C 1
ATOM 1457 O O . VAL A 1 181 ? -5.842 -8.853 9.113 1.00 93.69 181 VAL A O 1
ATOM 1460 N N . VAL A 1 182 ? -3.890 -8.710 10.171 1.00 92.25 182 VAL A N 1
ATOM 1461 C CA . VAL A 1 182 ? -3.184 -9.480 9.131 1.00 92.25 182 VAL A CA 1
ATOM 1462 C C . VAL A 1 182 ? -3.606 -10.953 9.082 1.00 92.25 182 VAL A C 1
ATOM 1464 O O . VAL A 1 182 ? -3.607 -11.558 8.011 1.00 92.25 182 VAL A O 1
ATOM 1467 N N . ASN A 1 183 ? -3.988 -11.542 10.218 1.00 90.56 183 ASN A N 1
ATOM 1468 C CA . ASN A 1 183 ? -4.313 -12.969 10.287 1.00 90.56 183 ASN A CA 1
ATOM 1469 C C . ASN A 1 183 ? -5.805 -13.268 10.109 1.00 90.56 183 ASN A C 1
ATOM 1471 O O . ASN A 1 183 ? -6.141 -14.318 9.574 1.00 90.56 183 ASN A O 1
ATOM 1475 N N . GLN A 1 184 ? -6.689 -12.379 10.563 1.00 90.38 184 GLN A N 1
ATOM 1476 C CA . GLN A 1 184 ? -8.129 -12.650 10.659 1.00 90.38 184 GLN A CA 1
ATOM 1477 C C . GLN A 1 184 ? -8.984 -11.666 9.857 1.00 90.38 184 GLN A C 1
ATOM 1479 O O . GLN A 1 184 ? -10.044 -12.046 9.360 1.00 90.38 184 GLN A O 1
ATOM 1484 N N . ARG A 1 185 ? -8.542 -10.408 9.707 1.00 92.94 185 ARG A N 1
ATOM 1485 C CA . ARG A 1 185 ? -9.331 -9.348 9.053 1.00 92.94 185 ARG A CA 1
ATOM 1486 C C . ARG A 1 185 ? -8.512 -8.487 8.077 1.00 92.94 185 ARG A C 1
ATOM 1488 O O . ARG A 1 185 ? -8.477 -7.260 8.220 1.00 92.94 185 ARG A O 1
ATOM 1495 N N . PRO A 1 186 ? -7.863 -9.087 7.059 1.00 93.69 186 PRO A N 1
ATOM 1496 C CA . PRO A 1 186 ? -6.984 -8.369 6.129 1.00 93.69 186 PRO A CA 1
ATOM 1497 C C . PRO A 1 186 ? -7.730 -7.289 5.336 1.00 93.69 186 PRO A C 1
ATOM 1499 O O . PRO A 1 186 ? -7.122 -6.307 4.909 1.00 93.69 186 PRO A O 1
ATOM 1502 N N . GLN A 1 187 ? -9.057 -7.414 5.216 1.00 93.88 187 GLN A N 1
ATOM 1503 C CA . GLN A 1 187 ? -9.938 -6.448 4.562 1.00 93.88 187 GLN A CA 1
ATOM 1504 C C . GLN A 1 187 ? -9.775 -5.030 5.118 1.00 93.88 187 GLN A C 1
ATOM 1506 O O . GLN A 1 187 ? -9.929 -4.083 4.359 1.00 93.88 187 GLN A O 1
ATOM 1511 N N . VAL A 1 188 ? -9.402 -4.853 6.393 1.00 95.44 188 VAL A N 1
ATOM 1512 C CA . VAL A 1 188 ? -9.118 -3.516 6.947 1.00 95.44 188 VAL A CA 1
ATOM 1513 C C . VAL A 1 188 ? -8.013 -2.815 6.148 1.00 95.44 188 VAL A C 1
ATOM 1515 O O . VAL A 1 188 ? -8.163 -1.651 5.789 1.00 95.44 188 VAL A O 1
ATOM 1518 N N . LEU A 1 189 ? -6.922 -3.518 5.826 1.00 96.12 189 LEU A N 1
ATOM 1519 C CA . LEU A 1 189 ? -5.819 -2.954 5.038 1.00 96.12 189 LEU A CA 1
ATOM 1520 C C . LEU A 1 189 ? -6.231 -2.726 3.583 1.00 96.12 189 LEU A C 1
ATOM 1522 O O . LEU A 1 189 ? -5.876 -1.700 3.005 1.00 96.12 189 LEU A O 1
ATOM 1526 N N . LEU A 1 190 ? -7.009 -3.648 3.010 1.00 95.38 190 LEU A N 1
ATOM 1527 C CA . LEU A 1 190 ? -7.483 -3.533 1.628 1.00 95.38 190 LEU A CA 1
ATOM 1528 C C . LEU A 1 190 ? -8.425 -2.330 1.456 1.00 95.38 190 LEU A C 1
ATOM 1530 O O . LEU A 1 190 ? -8.300 -1.590 0.482 1.00 95.38 190 LEU A O 1
ATOM 1534 N N . GLU A 1 191 ? -9.328 -2.095 2.409 1.00 95.69 191 GLU A N 1
ATOM 1535 C CA . GLU A 1 191 ? -10.230 -0.936 2.408 1.00 95.69 191 GLU A CA 1
ATOM 1536 C C . GLU A 1 191 ? -9.487 0.375 2.674 1.00 95.69 191 GLU A C 1
ATOM 1538 O O . GLU A 1 191 ? -9.779 1.385 2.038 1.00 95.69 191 GLU A O 1
ATOM 1543 N N . LEU A 1 192 ? -8.454 0.365 3.526 1.00 96.69 192 LEU A N 1
ATOM 1544 C CA . LEU A 1 192 ? -7.565 1.522 3.660 1.00 96.69 192 LEU A CA 1
ATOM 1545 C C . LEU A 1 192 ? -6.864 1.843 2.332 1.00 96.69 192 LEU A C 1
ATOM 1547 O O . LEU A 1 192 ? -6.790 3.011 1.963 1.00 96.69 192 LEU A O 1
ATOM 1551 N N . CYS A 1 193 ? -6.406 0.845 1.567 1.00 97.25 193 CYS A N 1
ATOM 1552 C CA . CYS A 1 193 ? -5.884 1.081 0.215 1.00 97.25 193 CYS A CA 1
ATOM 1553 C C . CYS A 1 193 ? -6.953 1.679 -0.710 1.00 97.25 193 CYS A C 1
ATOM 1555 O O . CYS A 1 193 ? -6.684 2.668 -1.386 1.00 97.25 193 CYS A O 1
ATOM 1557 N N . ARG A 1 194 ? -8.183 1.152 -0.691 1.00 96.25 194 ARG A N 1
ATOM 1558 C CA . ARG A 1 194 ? -9.320 1.709 -1.454 1.00 96.25 194 ARG A CA 1
ATOM 1559 C C . ARG A 1 194 ? -9.698 3.130 -1.026 1.00 96.25 194 ARG A C 1
ATOM 1561 O O . ARG A 1 194 ? -10.363 3.834 -1.775 1.00 96.25 194 ARG A O 1
ATOM 1568 N N . GLY A 1 195 ? -9.192 3.617 0.106 1.00 95.38 195 GLY A N 1
ATOM 1569 C CA . GLY A 1 195 ? -9.275 5.023 0.495 1.00 95.38 195 GLY A CA 1
ATOM 1570 C C . GLY A 1 195 ? -8.698 6.002 -0.539 1.00 95.38 195 GLY A C 1
ATOM 1571 O O . GLY A 1 195 ? -9.083 7.171 -0.514 1.00 95.38 195 GLY A O 1
ATOM 1572 N N . TYR A 1 196 ? -7.839 5.552 -1.463 1.00 97.19 196 TYR A N 1
ATOM 1573 C CA . TYR A 1 196 ? -7.361 6.357 -2.595 1.00 97.19 196 TYR A CA 1
ATOM 1574 C C . TYR A 1 196 ? -8.401 6.570 -3.708 1.00 97.19 196 TYR A C 1
ATOM 1576 O O . TYR A 1 196 ? -8.212 7.471 -4.527 1.00 97.19 196 TYR A O 1
ATOM 1584 N N . ASP A 1 197 ? -9.509 5.817 -3.718 1.00 95.69 197 ASP A N 1
ATOM 1585 C CA . ASP A 1 197 ? -10.622 6.020 -4.660 1.00 95.69 197 ASP A CA 1
ATOM 1586 C C . ASP A 1 197 ? -11.347 7.361 -4.412 1.00 95.69 197 ASP A C 1
ATOM 1588 O O . ASP A 1 197 ? -11.993 7.903 -5.310 1.00 95.69 197 ASP A O 1
ATOM 1592 N N . HIS A 1 198 ? -11.202 7.940 -3.212 1.00 93.94 198 HIS A N 1
ATOM 1593 C CA . HIS A 1 198 ? -11.789 9.226 -2.842 1.00 93.94 198 HIS A CA 1
ATOM 1594 C C . HIS A 1 198 ? -10.714 10.216 -2.387 1.00 93.94 198 HIS A C 1
ATOM 1596 O O . HIS A 1 198 ? -9.910 9.939 -1.493 1.00 93.94 198 HIS A O 1
ATOM 1602 N N . LYS A 1 199 ? -10.731 11.424 -2.962 1.00 93.88 199 LYS A N 1
ATOM 1603 C CA . LYS A 1 199 ? -9.736 12.467 -2.672 1.00 93.88 199 LYS A CA 1
ATOM 1604 C C . LYS A 1 199 ? -9.696 12.829 -1.184 1.00 93.88 199 LYS A C 1
ATOM 1606 O O . LYS A 1 199 ? -8.633 13.082 -0.628 1.00 93.88 199 LYS A O 1
ATOM 1611 N N . GLU A 1 200 ? -10.850 12.840 -0.534 1.00 91.50 200 GLU A N 1
ATOM 1612 C CA . GLU A 1 200 ? -11.031 13.256 0.851 1.00 91.50 200 GLU A CA 1
ATOM 1613 C C . GLU A 1 200 ? -10.426 12.281 1.870 1.00 91.50 200 GLU A C 1
ATOM 1615 O O . GLU A 1 200 ? -10.068 12.703 2.975 1.00 91.50 200 GLU A O 1
ATOM 1620 N N . SER A 1 201 ? -10.328 10.994 1.518 1.00 93.94 201 SER A N 1
ATOM 1621 C CA . SER A 1 201 ? -9.765 9.939 2.369 1.00 93.94 201 SER A CA 1
ATOM 1622 C C . SER A 1 201 ? -8.347 9.532 1.998 1.00 93.94 201 SER A C 1
ATOM 1624 O O . SER A 1 201 ? -7.696 8.922 2.843 1.00 93.94 201 SER A O 1
ATOM 1626 N N . ALA A 1 202 ? -7.859 9.886 0.805 1.00 94.94 202 ALA A N 1
ATOM 1627 C CA . ALA A 1 202 ? -6.533 9.508 0.318 1.00 94.94 202 ALA A CA 1
ATOM 1628 C C . ALA A 1 202 ? -5.426 9.813 1.339 1.00 94.94 202 ALA A C 1
ATOM 1630 O O . ALA A 1 202 ? -4.777 8.892 1.822 1.00 94.94 202 ALA A O 1
ATOM 1631 N N . THR A 1 203 ? -5.287 11.075 1.758 1.00 93.88 203 THR A N 1
ATOM 1632 C CA . THR A 1 203 ? -4.216 11.500 2.676 1.00 93.88 203 THR A CA 1
ATOM 1633 C C . THR A 1 203 ? -4.307 10.852 4.071 1.00 93.88 203 THR A C 1
ATOM 1635 O O . THR A 1 203 ? -3.295 10.336 4.563 1.00 93.88 203 THR A O 1
ATOM 1638 N N . PRO A 1 204 ? -5.482 10.816 4.739 1.00 94.25 204 PRO A N 1
ATOM 1639 C CA . PRO A 1 204 ? -5.642 10.067 5.987 1.00 94.25 204 PRO A CA 1
ATOM 1640 C C . PRO A 1 204 ? -5.326 8.573 5.844 1.00 94.25 204 PRO A C 1
ATOM 1642 O O . PRO A 1 204 ? -4.599 8.021 6.673 1.00 94.25 204 PRO A O 1
ATOM 1645 N N . ALA A 1 205 ? -5.831 7.926 4.790 1.00 96.12 205 ALA A N 1
ATOM 1646 C CA . ALA A 1 205 ? -5.623 6.504 4.541 1.00 96.12 205 ALA A CA 1
ATOM 1647 C C . ALA A 1 205 ? -4.150 6.191 4.261 1.00 96.12 205 ALA A C 1
ATOM 1649 O O . ALA A 1 205 ? -3.578 5.302 4.891 1.00 96.12 205 ALA A O 1
ATOM 1650 N N . GLY A 1 206 ? -3.507 6.975 3.395 1.00 96.38 206 GLY A N 1
ATOM 1651 C CA . GLY A 1 206 ? -2.091 6.865 3.077 1.00 96.38 206 GLY A CA 1
ATOM 1652 C C . GLY A 1 206 ? -1.206 7.007 4.307 1.00 96.38 206 GLY A C 1
ATOM 1653 O O . GLY A 1 206 ? -0.298 6.200 4.511 1.00 96.38 206 GLY A O 1
ATOM 1654 N N . SER A 1 207 ? -1.506 7.961 5.193 1.00 95.38 207 SER A N 1
ATOM 1655 C CA . SER A 1 207 ? -0.761 8.100 6.447 1.00 95.38 207 SER A CA 1
ATOM 1656 C C . SER A 1 207 ? -0.892 6.880 7.360 1.00 95.38 207 SER A C 1
ATOM 1658 O O . SER A 1 207 ? 0.090 6.536 8.019 1.00 95.38 207 SER A O 1
ATOM 1660 N N . VAL A 1 208 ? -2.071 6.256 7.442 1.00 95.88 208 VAL A N 1
ATOM 1661 C CA . VAL A 1 208 ? -2.253 5.022 8.223 1.00 95.88 208 VAL A CA 1
ATOM 1662 C C . VAL A 1 208 ? -1.506 3.869 7.560 1.00 95.88 208 VAL A C 1
ATOM 1664 O O . VAL A 1 208 ? -0.752 3.169 8.232 1.00 95.88 208 VAL A O 1
ATOM 1667 N N . LEU A 1 209 ? -1.659 3.699 6.245 1.00 97.00 209 LEU A N 1
ATOM 1668 C CA . LEU A 1 209 ? -1.012 2.630 5.486 1.00 97.00 209 LEU A CA 1
ATOM 1669 C C . LEU A 1 209 ? 0.501 2.658 5.668 1.00 97.00 209 LEU A C 1
ATOM 1671 O O . LEU A 1 209 ? 1.076 1.649 6.052 1.00 97.00 209 LEU A O 1
ATOM 1675 N N . ARG A 1 210 ? 1.147 3.811 5.486 1.00 95.38 210 ARG A N 1
ATOM 1676 C CA . ARG A 1 210 ? 2.603 3.940 5.664 1.00 95.38 210 ARG A CA 1
ATOM 1677 C C . ARG A 1 210 ? 3.074 3.635 7.083 1.00 95.38 210 ARG A C 1
ATOM 1679 O O . ARG A 1 210 ? 4.196 3.178 7.283 1.00 95.38 210 ARG A O 1
ATOM 1686 N N . GLU A 1 211 ? 2.226 3.845 8.087 1.00 93.19 211 GLU A N 1
ATOM 1687 C CA . GLU A 1 211 ? 2.558 3.406 9.439 1.00 93.19 211 GLU A CA 1
ATOM 1688 C C . GLU A 1 211 ? 2.543 1.882 9.560 1.00 93.19 211 GLU A C 1
ATOM 1690 O O . GLU A 1 211 ? 3.470 1.292 10.115 1.00 93.19 211 GLU A O 1
ATOM 1695 N N . VAL A 1 212 ? 1.502 1.252 9.023 1.00 94.31 212 VAL A N 1
ATOM 1696 C CA . VAL A 1 212 ? 1.283 -0.194 9.113 1.00 94.31 212 VAL A CA 1
ATOM 1697 C C . VAL A 1 212 ? 2.272 -0.967 8.233 1.00 94.31 212 VAL A C 1
ATOM 1699 O O . VAL A 1 212 ? 2.770 -2.017 8.638 1.00 94.31 212 VAL A O 1
ATOM 1702 N N . LEU A 1 213 ? 2.661 -0.401 7.089 1.00 95.88 213 LEU A N 1
ATOM 1703 C CA . LEU A 1 213 ? 3.646 -0.957 6.156 1.00 95.88 213 LEU A CA 1
ATOM 1704 C C . LEU A 1 213 ? 5.053 -1.089 6.743 1.00 95.88 213 LEU A C 1
ATOM 1706 O O . LEU A 1 213 ? 5.889 -1.763 6.145 1.00 95.88 213 LEU A O 1
ATOM 1710 N N . LYS A 1 214 ? 5.327 -0.528 7.926 1.00 93.50 214 LYS A N 1
ATOM 1711 C CA . LYS A 1 214 ? 6.552 -0.837 8.681 1.00 93.50 214 LYS A CA 1
ATOM 1712 C C . LYS A 1 214 ? 6.669 -2.320 9.030 1.00 93.50 214 LYS A C 1
ATOM 1714 O O . LYS A 1 214 ? 7.789 -2.795 9.189 1.00 93.50 214 LYS A O 1
ATOM 1719 N N . SER A 1 215 ? 5.550 -3.032 9.138 1.00 93.38 215 SER A N 1
ATOM 1720 C CA . SER A 1 215 ? 5.518 -4.482 9.325 1.00 93.38 215 SER A CA 1
ATOM 1721 C C . SER A 1 215 ? 5.527 -5.209 7.979 1.00 93.38 215 SER A C 1
ATOM 1723 O O . SER A 1 215 ? 4.766 -4.864 7.071 1.00 93.38 215 SER A O 1
ATOM 1725 N N . GLU A 1 216 ? 6.368 -6.239 7.856 1.00 94.44 216 GLU A N 1
ATOM 1726 C CA . GLU A 1 216 ? 6.415 -7.101 6.666 1.00 94.44 216 GLU A CA 1
ATOM 1727 C C . GLU A 1 216 ? 5.083 -7.838 6.464 1.00 94.44 216 GLU A C 1
ATOM 1729 O O . GLU A 1 216 ? 4.586 -7.922 5.344 1.00 94.44 216 GLU A O 1
ATOM 1734 N N . SER A 1 217 ? 4.459 -8.284 7.556 1.00 93.50 217 SER A N 1
ATOM 1735 C CA . SER A 1 217 ? 3.149 -8.943 7.586 1.00 93.50 217 SER A CA 1
ATOM 1736 C C . SER A 1 217 ? 2.059 -8.099 6.915 1.00 93.50 217 SER A C 1
ATOM 1738 O O . SER A 1 217 ? 1.277 -8.597 6.108 1.00 93.50 217 SER A O 1
ATOM 1740 N N . ALA A 1 218 ? 2.034 -6.792 7.183 1.00 95.06 218 ALA A N 1
ATOM 1741 C CA . ALA A 1 218 ? 1.085 -5.881 6.548 1.00 95.06 218 ALA A CA 1
ATOM 1742 C C . ALA A 1 218 ? 1.348 -5.702 5.049 1.00 95.06 218 ALA A C 1
ATOM 1744 O O . ALA A 1 218 ? 0.415 -5.705 4.246 1.00 95.06 218 ALA A O 1
ATOM 1745 N N . ALA A 1 219 ? 2.620 -5.553 4.669 1.00 96.81 219 ALA A N 1
ATOM 1746 C CA . ALA A 1 219 ? 2.998 -5.435 3.267 1.00 96.81 219 ALA A CA 1
ATOM 1747 C C . ALA A 1 219 ? 2.653 -6.714 2.492 1.00 96.81 219 ALA A C 1
ATOM 1749 O O . ALA A 1 219 ? 2.119 -6.631 1.389 1.00 96.81 219 ALA A O 1
ATOM 1750 N N . ALA A 1 220 ? 2.873 -7.889 3.087 1.00 95.81 220 ALA A N 1
ATOM 1751 C CA . ALA A 1 220 ? 2.495 -9.171 2.502 1.00 95.81 220 ALA A CA 1
ATOM 1752 C C . ALA A 1 220 ? 0.977 -9.278 2.308 1.00 95.81 220 ALA A C 1
ATOM 1754 O O . ALA A 1 220 ? 0.532 -9.714 1.248 1.00 95.81 220 ALA A O 1
ATOM 1755 N N . ALA A 1 221 ? 0.180 -8.818 3.277 1.00 95.50 221 ALA A N 1
ATOM 1756 C CA . ALA A 1 221 ? -1.274 -8.805 3.144 1.00 95.50 221 ALA A CA 1
ATOM 1757 C C . ALA A 1 221 ? -1.753 -7.951 1.954 1.00 95.50 221 ALA A C 1
ATOM 1759 O O . ALA A 1 221 ? -2.708 -8.333 1.285 1.00 95.50 221 ALA A O 1
ATOM 1760 N N . ILE A 1 222 ? -1.081 -6.836 1.652 1.00 96.75 222 ILE A N 1
ATOM 1761 C CA . ILE A 1 222 ? -1.435 -5.971 0.514 1.00 96.75 222 ILE A CA 1
ATOM 1762 C C . ILE A 1 222 ? -0.895 -6.529 -0.813 1.00 96.75 222 ILE A C 1
ATOM 1764 O O . ILE A 1 222 ? -1.630 -6.565 -1.796 1.00 96.75 222 ILE A O 1
ATOM 1768 N N . LEU A 1 223 ? 0.368 -6.972 -0.855 1.00 96.44 223 LEU A N 1
ATOM 1769 C CA . LEU A 1 223 ? 1.012 -7.472 -2.079 1.00 96.44 223 LEU A CA 1
ATOM 1770 C C . LEU A 1 223 ? 0.377 -8.772 -2.582 1.00 96.44 223 LEU A C 1
ATOM 1772 O O . LEU A 1 223 ? 0.151 -8.917 -3.779 1.00 96.44 223 LEU A O 1
ATOM 1776 N N . TYR A 1 224 ? 0.062 -9.704 -1.678 1.00 95.56 224 TYR A N 1
ATOM 1777 C CA . TYR A 1 224 ? -0.495 -11.017 -2.025 1.00 95.56 224 TYR A CA 1
ATOM 1778 C C . TYR A 1 224 ? -2.035 -11.039 -2.075 1.00 95.56 224 TYR A C 1
ATOM 1780 O O . TYR A 1 224 ? -2.643 -12.109 -2.196 1.00 95.56 224 TYR A O 1
ATOM 1788 N N . ASP A 1 225 ? -2.687 -9.875 -2.019 1.00 94.81 225 ASP A N 1
ATOM 1789 C CA . ASP A 1 225 ? -4.113 -9.785 -2.327 1.00 94.81 225 ASP A CA 1
ATOM 1790 C C . ASP A 1 225 ? -4.333 -10.070 -3.816 1.00 94.81 225 ASP A C 1
ATOM 1792 O O . ASP A 1 225 ? -3.603 -9.577 -4.672 1.00 94.81 225 ASP A O 1
ATOM 1796 N N . ASP A 1 226 ? -5.326 -10.896 -4.124 1.00 92.81 226 ASP A N 1
ATOM 1797 C CA . ASP A 1 226 ? -5.697 -11.270 -5.494 1.00 92.81 226 ASP A CA 1
ATOM 1798 C C . ASP A 1 226 ? -7.180 -11.674 -5.533 1.00 92.81 226 ASP A C 1
ATOM 1800 O O . ASP A 1 226 ? -7.574 -12.609 -6.228 1.00 92.81 226 ASP A O 1
ATOM 1804 N N . GLY A 1 227 ? -8.005 -11.005 -4.718 1.00 87.38 227 GLY A N 1
ATOM 1805 C CA . GLY A 1 227 ? -9.439 -11.266 -4.615 1.00 87.38 227 GLY A CA 1
ATOM 1806 C C . GLY A 1 227 ? -9.765 -12.645 -4.031 1.00 87.38 227 GLY A C 1
ATOM 1807 O O . GLY A 1 227 ? -9.242 -13.042 -2.987 1.00 87.38 227 GLY A O 1
ATOM 1808 N N . ASP A 1 228 ? -10.649 -13.375 -4.711 1.00 85.19 228 ASP A N 1
ATOM 1809 C CA . ASP A 1 228 ? -11.160 -14.676 -4.254 1.00 85.19 228 ASP A CA 1
ATOM 1810 C C . ASP A 1 228 ? -10.261 -15.865 -4.643 1.00 85.19 228 ASP A C 1
ATOM 1812 O O . ASP A 1 228 ? -10.599 -17.023 -4.379 1.00 85.19 228 ASP A O 1
ATOM 1816 N N . GLN A 1 229 ? -9.104 -15.600 -5.259 1.00 86.69 229 GLN A N 1
ATOM 1817 C CA . GLN A 1 229 ? -8.196 -16.642 -5.735 1.00 86.69 229 GLN A CA 1
ATOM 1818 C C . GLN A 1 229 ? -7.600 -17.475 -4.580 1.00 86.69 229 GLN A C 1
ATOM 1820 O O . GLN A 1 229 ? -7.229 -16.926 -3.535 1.00 86.69 229 GLN A O 1
ATOM 1825 N N . PRO A 1 230 ? -7.430 -18.801 -4.755 1.00 82.31 230 PRO A N 1
ATOM 1826 C CA . PRO A 1 230 ? -6.921 -19.690 -3.710 1.00 82.31 230 PRO A CA 1
ATOM 1827 C C . PRO A 1 230 ? -5.454 -19.388 -3.401 1.00 82.31 230 PRO A C 1
ATOM 1829 O O . PRO A 1 230 ? -4.610 -19.494 -4.282 1.00 82.31 230 PRO A O 1
ATOM 1832 N N . GLY A 1 231 ? -5.144 -19.002 -2.164 1.00 82.12 231 GLY A N 1
ATOM 1833 C CA . GLY A 1 231 ? -3.809 -18.526 -1.781 1.00 82.12 231 GLY A CA 1
ATOM 1834 C C . GLY A 1 231 ? -3.679 -17.001 -1.726 1.00 82.12 231 GLY A C 1
ATOM 1835 O O . GLY A 1 231 ? -2.580 -16.484 -1.545 1.00 82.12 231 GLY A O 1
ATOM 1836 N N . SER A 1 232 ? -4.787 -16.269 -1.899 1.00 89.88 232 SER A N 1
ATOM 1837 C CA . SER A 1 232 ? -4.831 -14.829 -1.650 1.00 89.88 232 SER A CA 1
ATOM 1838 C C . SER A 1 232 ? -4.775 -14.512 -0.153 1.00 89.88 232 SER A C 1
ATOM 1840 O O . SER A 1 232 ? -5.331 -15.237 0.677 1.00 89.88 232 SER A O 1
ATOM 1842 N N . SER A 1 233 ? -4.169 -13.372 0.181 1.00 89.44 233 SER A N 1
ATOM 1843 C CA . SER A 1 233 ? -4.149 -12.821 1.537 1.00 89.44 233 SER A CA 1
ATOM 1844 C C . SER A 1 233 ? -5.530 -12.464 2.097 1.00 89.44 233 SER A C 1
ATOM 1846 O O . SER A 1 233 ? -5.630 -12.234 3.299 1.00 89.44 233 SER A O 1
ATOM 1848 N N . SER A 1 234 ? -6.599 -12.449 1.288 1.00 81.62 234 SER A N 1
ATOM 1849 C CA . SER A 1 234 ? -7.974 -12.127 1.712 1.00 81.62 234 SER A CA 1
ATOM 1850 C C . SER A 1 234 ? -8.516 -13.039 2.825 1.00 81.62 234 SER A C 1
ATOM 1852 O O . SER A 1 234 ? -9.412 -12.638 3.572 1.00 81.62 234 SER A O 1
ATOM 1854 N N . LYS A 1 235 ? -7.942 -14.240 2.983 1.00 79.38 235 LYS A N 1
ATOM 1855 C CA . LYS A 1 235 ? -8.275 -15.219 4.037 1.00 79.38 235 LYS A CA 1
ATOM 1856 C C . LYS A 1 235 ? -7.258 -15.266 5.188 1.00 79.38 235 LYS A C 1
ATOM 1858 O O . LYS A 1 235 ? -7.358 -16.145 6.038 1.00 79.38 235 LYS A O 1
ATOM 1863 N N . GLY A 1 236 ? -6.310 -14.328 5.224 1.00 85.81 236 GLY A N 1
ATOM 1864 C CA . GLY A 1 236 ? -5.255 -14.230 6.235 1.00 85.81 236 GLY A CA 1
ATOM 1865 C C . GLY A 1 236 ? -3.875 -14.663 5.727 1.00 85.81 236 GLY A C 1
ATOM 1866 O O . GLY A 1 236 ? -3.741 -15.312 4.689 1.00 85.81 236 GLY A O 1
ATOM 1867 N N . LEU A 1 237 ? -2.829 -14.300 6.477 1.00 87.00 237 LEU A N 1
ATOM 1868 C CA . LEU A 1 237 ? -1.430 -14.545 6.095 1.00 87.00 237 LEU A CA 1
ATOM 1869 C C . LEU A 1 237 ? -1.043 -16.023 5.968 1.00 87.00 237 LEU A C 1
ATOM 1871 O O . LEU A 1 237 ? -0.205 -16.356 5.134 1.00 87.00 237 LEU A O 1
ATOM 1875 N N . SER A 1 238 ? -1.621 -16.907 6.784 1.00 86.00 238 SER A N 1
ATOM 1876 C CA . SER A 1 238 ? -1.254 -18.332 6.816 1.00 86.00 238 SER A CA 1
ATOM 1877 C C . SER A 1 238 ? -1.610 -19.083 5.532 1.00 86.00 238 SER A C 1
ATOM 1879 O O . SER A 1 238 ? -1.050 -20.143 5.270 1.00 86.00 238 SER A O 1
ATOM 1881 N N . VAL A 1 239 ? -2.534 -18.535 4.742 1.00 87.75 239 VAL A N 1
ATOM 1882 C CA . VAL A 1 239 ? -3.040 -19.145 3.508 1.00 87.75 239 VAL A CA 1
ATOM 1883 C C . VAL A 1 239 ? -2.273 -18.644 2.281 1.00 87.75 239 VAL A C 1
ATOM 1885 O O . VAL A 1 239 ? -2.475 -19.173 1.195 1.00 87.75 239 VAL A O 1
ATOM 1888 N N . ILE A 1 240 ? -1.396 -17.643 2.423 1.00 90.69 240 ILE A N 1
ATOM 1889 C CA . ILE A 1 240 ? -0.716 -17.025 1.281 1.00 90.69 240 ILE A CA 1
ATOM 1890 C C . ILE A 1 240 ? 0.175 -18.038 0.566 1.00 90.69 240 ILE A C 1
ATOM 1892 O O . ILE A 1 240 ? 1.151 -18.538 1.130 1.00 90.69 240 ILE A O 1
ATOM 1896 N N . ASP A 1 241 ? -0.115 -18.250 -0.714 1.00 90.38 241 ASP A N 1
ATOM 1897 C CA . ASP A 1 241 ? 0.791 -18.947 -1.616 1.00 90.38 241 ASP A CA 1
ATOM 1898 C C . ASP A 1 241 ? 1.784 -17.937 -2.202 1.00 90.38 241 ASP A C 1
ATOM 1900 O O . ASP A 1 241 ? 1.427 -17.067 -3.001 1.00 90.38 241 ASP A O 1
ATOM 1904 N N . ARG A 1 242 ? 3.041 -18.034 -1.758 1.00 91.50 242 ARG A N 1
ATOM 1905 C CA . ARG A 1 242 ? 4.113 -17.108 -2.144 1.00 91.50 242 ARG A CA 1
ATOM 1906 C C . ARG A 1 242 ? 4.705 -17.392 -3.523 1.00 91.50 242 ARG A C 1
ATOM 1908 O O . ARG A 1 242 ? 5.420 -16.534 -4.035 1.00 91.50 242 ARG A O 1
ATOM 1915 N N . ASP A 1 243 ? 4.434 -18.560 -4.097 1.00 91.69 243 ASP A N 1
ATOM 1916 C CA . ASP A 1 243 ? 5.041 -19.012 -5.354 1.00 91.69 243 ASP A CA 1
ATOM 1917 C C . ASP A 1 243 ? 4.036 -18.997 -6.519 1.00 91.69 243 ASP A C 1
ATOM 1919 O O . ASP A 1 243 ? 4.398 -19.193 -7.682 1.00 91.69 243 ASP A O 1
ATOM 1923 N N . ARG A 1 244 ? 2.771 -18.680 -6.227 1.00 92.06 244 ARG A N 1
ATOM 1924 C CA . ARG A 1 244 ? 1.712 -18.504 -7.219 1.00 92.06 244 ARG A CA 1
ATOM 1925 C C . ARG A 1 244 ? 1.829 -17.163 -7.943 1.00 92.06 244 ARG A C 1
ATOM 1927 O O . ARG A 1 244 ? 1.877 -16.098 -7.325 1.00 92.06 244 ARG A O 1
ATOM 1934 N N . LYS A 1 245 ? 1.741 -17.205 -9.274 1.00 92.12 245 LYS A N 1
ATOM 1935 C CA . LYS A 1 245 ? 1.532 -16.004 -10.094 1.00 92.12 245 LYS A CA 1
ATOM 1936 C C . LYS A 1 245 ? 0.161 -15.385 -9.804 1.00 92.12 245 LYS A C 1
ATOM 1938 O O . LYS A 1 245 ? -0.836 -16.095 -9.664 1.00 92.12 245 LYS A O 1
ATOM 1943 N N . GLN A 1 246 ? 0.111 -14.064 -9.717 1.00 93.44 246 GLN A N 1
ATOM 1944 C CA . GLN A 1 246 ? -1.127 -13.321 -9.515 1.00 93.44 246 GLN A CA 1
ATOM 1945 C C . GLN A 1 246 ? -1.852 -13.040 -10.827 1.00 93.44 246 GLN A C 1
ATOM 1947 O O . GLN A 1 246 ? -1.245 -12.974 -11.896 1.00 93.44 246 GLN A O 1
ATOM 1952 N N . THR A 1 247 ? -3.163 -12.837 -10.727 1.00 91.56 247 THR A N 1
ATOM 1953 C CA . THR A 1 247 ? -4.022 -12.511 -11.875 1.00 91.56 247 THR A CA 1
ATOM 1954 C C . THR A 1 247 ? -4.049 -11.018 -12.201 1.00 91.56 247 THR A C 1
ATOM 1956 O O . THR A 1 247 ? -4.429 -10.628 -13.304 1.00 91.56 247 THR A O 1
ATOM 1959 N N . GLY A 1 248 ? -3.625 -10.170 -11.259 1.00 90.06 248 GLY A N 1
ATOM 1960 C CA . GLY A 1 248 ? -3.642 -8.719 -11.427 1.00 90.06 248 GLY A CA 1
ATOM 1961 C C . GLY A 1 248 ? -4.919 -8.044 -10.924 1.00 90.06 248 GLY A C 1
ATOM 1962 O O . GLY A 1 248 ? -5.120 -6.866 -11.218 1.00 90.06 248 GLY A O 1
ATOM 1963 N N . THR A 1 249 ? -5.786 -8.760 -10.196 1.00 89.00 249 THR A N 1
ATOM 1964 C CA . THR A 1 249 ? -7.066 -8.228 -9.684 1.00 89.00 249 THR A CA 1
ATOM 1965 C C . THR A 1 249 ? -6.997 -7.734 -8.240 1.00 89.00 249 THR A C 1
ATOM 1967 O O . THR A 1 249 ? -7.946 -7.123 -7.751 1.00 89.00 249 THR A O 1
ATOM 1970 N N . GLY A 1 250 ? -5.893 -8.004 -7.543 1.00 93.00 250 GLY A N 1
ATOM 1971 C CA . GLY A 1 250 ? -5.661 -7.543 -6.176 1.00 93.00 250 GLY A CA 1
ATOM 1972 C C . GLY A 1 250 ? -5.560 -6.026 -6.019 1.00 93.00 250 GLY A C 1
ATOM 1973 O O . GLY A 1 250 ? -5.277 -5.289 -6.966 1.00 93.00 250 GLY A O 1
ATOM 1974 N N . VAL A 1 251 ? -5.719 -5.553 -4.784 1.00 95.69 251 VAL A N 1
ATOM 1975 C CA . VAL A 1 251 ? -5.674 -4.126 -4.439 1.00 95.69 251 VAL A CA 1
ATOM 1976 C C . VAL A 1 251 ? -4.327 -3.480 -4.761 1.00 95.69 251 VAL A C 1
ATOM 1978 O O . VAL A 1 251 ? -4.290 -2.307 -5.125 1.00 95.69 251 VAL A O 1
ATOM 1981 N N . PHE A 1 252 ? -3.225 -4.235 -4.690 1.00 97.19 252 PHE A N 1
ATOM 1982 C CA . PHE A 1 252 ? -1.902 -3.739 -5.069 1.00 97.19 252 PHE A CA 1
ATOM 1983 C C . PHE A 1 252 ? -1.883 -3.209 -6.511 1.00 97.19 252 PHE A C 1
ATOM 1985 O O . PHE A 1 252 ? -1.318 -2.153 -6.791 1.00 97.19 252 PHE A O 1
ATOM 1992 N N . TRP A 1 253 ? -2.572 -3.892 -7.423 1.00 96.56 253 TRP A N 1
ATOM 1993 C CA . TRP A 1 253 ? -2.604 -3.530 -8.837 1.00 96.56 253 TRP A CA 1
ATOM 1994 C C . TRP A 1 253 ? -3.379 -2.235 -9.105 1.00 96.56 253 TRP A C 1
ATOM 1996 O O . TRP A 1 253 ? -3.109 -1.559 -10.099 1.00 96.56 253 TRP A O 1
ATOM 2006 N N . LYS A 1 254 ? -4.264 -1.819 -8.190 1.00 96.88 254 LYS A N 1
ATOM 2007 C CA . LYS A 1 254 ? -4.942 -0.516 -8.268 1.00 96.88 254 LYS A CA 1
ATOM 2008 C C . LYS A 1 254 ? -4.001 0.667 -8.042 1.00 96.88 254 LYS A C 1
ATOM 2010 O O . LYS A 1 254 ? -4.283 1.755 -8.538 1.00 96.88 254 LYS A O 1
ATOM 2015 N N . PHE A 1 255 ? -2.850 0.478 -7.385 1.00 97.81 255 PHE A N 1
ATOM 2016 C CA . PHE A 1 255 ? -1.875 1.563 -7.221 1.00 97.81 255 PHE A CA 1
ATOM 2017 C C . PHE A 1 255 ? -1.364 2.103 -8.558 1.00 97.81 255 PHE A C 1
ATOM 2019 O O . PHE A 1 255 ? -1.118 3.300 -8.652 1.00 97.81 255 PHE A O 1
ATOM 2026 N N . PHE A 1 256 ? -1.259 1.272 -9.599 1.00 97.06 256 PHE A N 1
ATOM 2027 C CA . PHE A 1 256 ? -0.881 1.742 -10.935 1.00 97.06 256 PHE A CA 1
ATOM 2028 C C . PHE A 1 256 ? -1.885 2.774 -11.470 1.00 97.06 256 PHE A C 1
ATOM 2030 O O . PHE A 1 256 ? -1.488 3.778 -12.054 1.00 97.06 256 PHE A O 1
ATOM 2037 N N . GLU A 1 257 ? -3.179 2.564 -11.216 1.00 96.00 257 GLU A N 1
ATOM 2038 C CA . GLU A 1 257 ? -4.236 3.496 -11.611 1.00 96.00 257 GLU A CA 1
ATOM 2039 C C . GLU A 1 257 ? -4.261 4.737 -10.721 1.0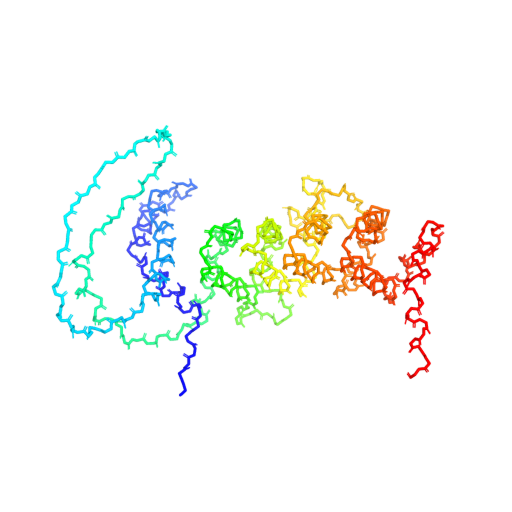0 96.00 257 GLU A C 1
ATOM 2041 O O . GLU A 1 257 ? -4.314 5.851 -11.241 1.00 96.00 257 GLU A O 1
ATOM 2046 N N . TRP A 1 258 ? -4.159 4.572 -9.397 1.00 97.00 258 TRP A N 1
ATOM 2047 C CA . TRP A 1 258 ? -4.155 5.705 -8.465 1.00 97.00 258 TRP A CA 1
ATOM 2048 C C . TRP A 1 258 ? -2.948 6.626 -8.656 1.00 97.00 258 TRP A C 1
ATOM 2050 O O . TRP A 1 258 ? -3.051 7.834 -8.454 1.00 97.00 258 TRP A O 1
ATOM 2060 N N . VAL A 1 259 ? -1.805 6.075 -9.057 1.00 97.06 259 VAL A N 1
ATOM 2061 C CA . VAL A 1 259 ? -0.592 6.845 -9.350 1.00 97.06 259 VAL A CA 1
ATOM 2062 C C . VAL A 1 259 ? -0.704 7.589 -10.682 1.00 97.06 259 VAL A C 1
ATOM 2064 O O . VAL A 1 259 ? -0.240 8.726 -10.777 1.00 97.06 259 VAL A O 1
ATOM 2067 N N . ASP A 1 260 ? -1.294 6.983 -11.711 1.00 94.31 260 ASP A N 1
ATOM 2068 C CA . ASP A 1 260 ? -1.302 7.560 -13.063 1.00 94.31 260 ASP A CA 1
ATOM 2069 C C . ASP A 1 260 ? -2.507 8.473 -13.340 1.00 94.31 260 ASP A C 1
ATOM 2071 O O . ASP A 1 260 ? -2.352 9.545 -13.926 1.00 94.31 260 ASP A O 1
ATOM 2075 N N . LYS A 1 261 ? -3.708 8.072 -12.904 1.00 91.62 261 LYS A N 1
ATOM 2076 C CA . LYS A 1 261 ? -4.982 8.681 -13.330 1.00 91.62 261 LYS A CA 1
ATOM 2077 C C . LYS A 1 261 ? -5.626 9.603 -12.292 1.00 91.62 261 LYS A C 1
ATOM 2079 O O . LYS A 1 261 ? -6.556 10.334 -12.633 1.00 91.62 261 LYS A O 1
ATOM 2084 N N . SER A 1 262 ? -5.176 9.581 -11.039 1.00 92.81 262 SER A N 1
ATOM 2085 C CA . SER A 1 262 ? -5.767 10.403 -9.977 1.00 92.81 262 SER A CA 1
ATOM 2086 C C . SER A 1 262 ? -5.306 11.862 -10.018 1.00 92.81 262 SER A C 1
ATOM 2088 O O . SER A 1 262 ? -4.338 12.231 -10.679 1.00 92.81 262 SER A O 1
ATOM 2090 N N . SER A 1 263 ? -5.985 12.717 -9.245 1.00 93.50 263 SER A N 1
ATOM 2091 C CA . SER A 1 263 ? -5.526 14.092 -9.014 1.00 93.50 263 SER A CA 1
ATOM 2092 C C . SER A 1 263 ? -4.108 14.126 -8.427 1.00 93.50 263 SER A C 1
ATOM 2094 O O . SER A 1 263 ? -3.720 13.205 -7.712 1.00 93.50 263 SER A O 1
ATOM 2096 N N . PHE A 1 264 ? -3.360 15.206 -8.673 1.00 92.50 264 PHE A N 1
ATOM 2097 C CA . PHE A 1 264 ? -1.960 15.344 -8.245 1.00 92.50 264 PHE A CA 1
ATOM 2098 C C . PHE A 1 264 ? -1.720 14.996 -6.765 1.00 92.50 264 PHE A C 1
ATOM 2100 O O . PHE A 1 264 ? -0.778 14.277 -6.454 1.00 92.50 264 PHE A O 1
ATOM 2107 N N . GLU A 1 265 ? -2.583 15.471 -5.863 1.00 92.44 265 GLU A N 1
ATOM 2108 C CA . GLU A 1 265 ? -2.476 15.204 -4.422 1.00 92.44 265 GLU A CA 1
ATOM 2109 C C . GLU A 1 265 ? -2.597 13.704 -4.106 1.00 92.44 265 GLU A C 1
ATOM 2111 O O . GLU A 1 265 ? -1.743 13.141 -3.425 1.00 92.44 265 GLU A O 1
ATOM 2116 N N . VAL A 1 266 ? -3.618 13.048 -4.666 1.00 96.38 266 VAL A N 1
ATOM 2117 C CA . VAL A 1 266 ? -3.873 11.610 -4.486 1.00 96.38 266 VAL A CA 1
ATOM 2118 C C . VAL A 1 266 ? -2.757 10.782 -5.122 1.00 96.38 266 VAL A C 1
ATOM 2120 O O . VAL A 1 266 ? -2.242 9.865 -4.492 1.00 96.38 266 VAL A O 1
ATOM 2123 N N . SER A 1 267 ? -2.348 11.131 -6.343 1.00 96.00 267 SER A N 1
ATOM 2124 C CA . SER A 1 267 ? -1.272 10.462 -7.078 1.00 96.00 267 SER A CA 1
ATOM 2125 C C . SER A 1 267 ? 0.062 10.531 -6.327 1.00 96.00 267 SER A C 1
ATOM 2127 O O . SER A 1 267 ? 0.732 9.510 -6.173 1.00 96.00 267 SER A O 1
ATOM 2129 N N . ALA A 1 268 ? 0.434 11.698 -5.790 1.00 95.19 268 ALA A N 1
ATOM 2130 C CA . ALA A 1 268 ? 1.673 11.867 -5.031 1.00 95.19 268 ALA A CA 1
ATOM 2131 C C . ALA A 1 268 ? 1.687 11.037 -3.732 1.00 95.19 268 ALA A C 1
ATOM 2133 O O . ALA A 1 268 ? 2.702 10.414 -3.393 1.00 95.19 268 ALA A O 1
ATOM 2134 N N . ASP A 1 269 ? 0.563 10.994 -3.013 1.00 97.12 269 ASP A N 1
ATOM 2135 C CA . ASP A 1 269 ? 0.442 10.224 -1.771 1.00 97.12 269 ASP A CA 1
ATOM 2136 C C . ASP A 1 269 ? 0.390 8.705 -2.030 1.00 97.12 269 ASP A C 1
ATOM 2138 O O . ASP A 1 269 ? 1.109 7.924 -1.388 1.00 97.12 269 ASP A O 1
ATOM 2142 N N . ALA A 1 270 ? -0.368 8.288 -3.052 1.00 97.88 270 ALA A N 1
ATOM 2143 C CA . ALA A 1 270 ? -0.415 6.908 -3.527 1.00 97.88 270 ALA A CA 1
ATOM 2144 C C . ALA A 1 270 ? 0.967 6.436 -3.990 1.00 97.88 270 ALA A C 1
ATOM 2146 O O . ALA A 1 270 ? 1.391 5.346 -3.608 1.00 97.88 270 ALA A O 1
ATOM 2147 N N . PHE A 1 271 ? 1.715 7.268 -4.725 1.00 97.69 271 PHE A N 1
ATOM 2148 C CA . PHE A 1 271 ? 3.073 6.947 -5.173 1.00 97.69 271 PHE A CA 1
ATOM 2149 C C . PHE A 1 271 ? 4.034 6.746 -4.000 1.00 97.69 271 PHE A C 1
ATOM 2151 O O . PHE A 1 271 ? 4.858 5.832 -4.021 1.00 97.69 271 PHE A O 1
ATOM 2158 N N . THR A 1 272 ? 3.915 7.560 -2.948 1.00 97.38 272 THR A N 1
ATOM 2159 C CA . THR A 1 272 ? 4.740 7.411 -1.739 1.00 97.38 272 THR A CA 1
ATOM 2160 C C . THR A 1 272 ? 4.495 6.055 -1.075 1.00 97.38 272 THR A C 1
ATOM 2162 O O . THR A 1 272 ? 5.440 5.357 -0.711 1.00 97.38 272 THR A O 1
ATOM 2165 N N . THR A 1 273 ? 3.230 5.648 -0.980 1.00 98.00 273 THR A N 1
ATOM 2166 C CA . THR A 1 273 ? 2.835 4.354 -0.400 1.00 98.00 273 THR A CA 1
ATOM 2167 C C . THR A 1 273 ? 3.227 3.178 -1.300 1.00 98.00 273 THR A C 1
ATOM 2169 O O . THR A 1 273 ? 3.747 2.174 -0.817 1.00 98.00 273 THR A O 1
ATOM 2172 N N . PHE A 1 274 ? 3.055 3.318 -2.616 1.00 98.25 274 PHE A N 1
ATOM 2173 C CA . PHE A 1 274 ? 3.469 2.337 -3.622 1.00 98.25 274 PHE A CA 1
ATOM 2174 C C . PHE A 1 274 ? 4.982 2.092 -3.596 1.00 98.25 274 PHE A C 1
ATOM 2176 O O . PHE A 1 274 ? 5.438 0.949 -3.578 1.00 98.25 274 PHE A O 1
ATOM 2183 N N . ARG A 1 275 ? 5.775 3.166 -3.515 1.00 97.62 275 ARG A N 1
ATOM 2184 C CA . ARG A 1 275 ? 7.227 3.083 -3.334 1.00 97.62 275 ARG A CA 1
ATOM 2185 C C . ARG A 1 275 ? 7.589 2.348 -2.050 1.00 97.62 275 ARG A C 1
ATOM 2187 O O . ARG A 1 275 ? 8.491 1.515 -2.066 1.00 97.62 275 ARG A O 1
ATOM 2194 N N . GLU A 1 276 ? 6.915 2.646 -0.945 1.00 96.94 276 GLU A N 1
ATOM 2195 C CA . GLU A 1 276 ? 7.186 2.008 0.345 1.00 96.94 276 GLU A CA 1
ATOM 2196 C C . GLU A 1 276 ? 6.915 0.496 0.317 1.00 96.94 276 GLU A C 1
ATOM 2198 O O . GLU A 1 276 ? 7.767 -0.278 0.760 1.00 96.94 276 GLU A O 1
ATOM 2203 N N . LEU A 1 277 ? 5.802 0.075 -0.294 1.00 97.69 277 LEU A N 1
ATOM 2204 C CA . LEU A 1 277 ? 5.477 -1.336 -0.546 1.00 97.69 277 LEU A CA 1
ATOM 2205 C C . LEU A 1 277 ? 6.587 -2.068 -1.315 1.00 97.69 277 LEU A C 1
ATOM 2207 O O . LEU A 1 277 ? 6.906 -3.206 -0.986 1.00 97.69 277 LEU A O 1
ATOM 2211 N N . LEU A 1 278 ? 7.190 -1.409 -2.309 1.00 97.19 278 LEU A N 1
ATOM 2212 C CA . LEU A 1 278 ? 8.176 -2.003 -3.218 1.00 97.19 278 LEU A CA 1
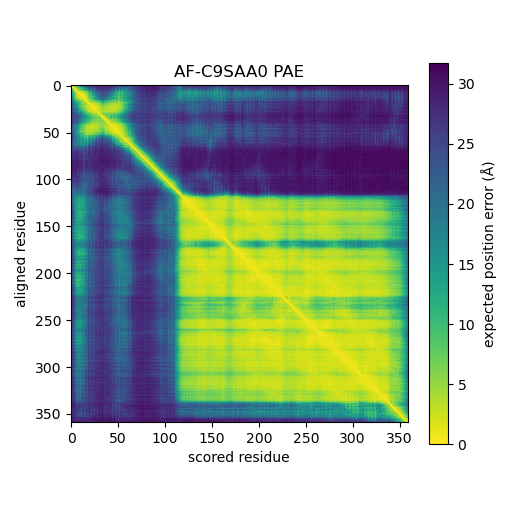ATOM 2213 C C . LEU A 1 278 ? 9.634 -1.887 -2.761 1.00 97.19 278 LEU A C 1
ATOM 2215 O O . LEU A 1 278 ? 10.516 -2.483 -3.373 1.00 97.19 278 LEU A O 1
ATOM 2219 N N . THR A 1 279 ? 9.937 -1.103 -1.728 1.00 95.62 279 THR A N 1
ATOM 2220 C CA . THR A 1 279 ? 11.343 -0.817 -1.381 1.00 95.62 279 THR A CA 1
ATOM 2221 C C . THR A 1 279 ? 11.701 -1.097 0.068 1.00 95.62 279 THR A C 1
ATOM 2223 O O . THR A 1 279 ? 12.890 -1.239 0.363 1.00 95.62 279 THR A O 1
ATOM 2226 N N . ARG A 1 280 ? 10.722 -1.216 0.972 1.00 95.25 280 ARG A N 1
ATOM 2227 C CA . ARG A 1 280 ? 10.984 -1.364 2.409 1.00 95.25 280 ARG A CA 1
ATOM 2228 C C . ARG A 1 280 ? 11.489 -2.758 2.794 1.00 95.25 280 ARG A C 1
ATOM 2230 O O . ARG A 1 280 ? 12.483 -2.858 3.509 1.00 95.25 280 ARG A O 1
ATOM 2237 N N . HIS A 1 281 ? 10.821 -3.816 2.335 1.00 96.94 281 HIS A N 1
ATOM 2238 C CA . HIS A 1 281 ? 11.042 -5.187 2.820 1.00 96.94 281 HIS A CA 1
ATOM 2239 C C . HIS A 1 281 ? 11.900 -5.999 1.846 1.00 96.94 281 HIS A C 1
ATOM 2241 O O . HIS A 1 281 ? 11.397 -6.538 0.861 1.00 96.94 281 HIS A O 1
ATOM 2247 N N . LYS A 1 282 ? 13.206 -6.079 2.132 1.00 93.69 282 LYS A N 1
ATOM 2248 C CA . LYS A 1 282 ? 14.240 -6.632 1.231 1.00 93.69 282 LYS A CA 1
ATOM 2249 C C . LYS A 1 282 ? 14.213 -8.152 1.046 1.00 93.69 282 LYS A C 1
ATOM 2251 O O . LYS A 1 282 ? 14.922 -8.650 0.190 1.00 93.69 282 LYS A O 1
ATOM 2256 N N . GLU A 1 283 ? 13.393 -8.870 1.806 1.00 92.94 283 GLU A N 1
ATOM 2257 C CA . GLU A 1 283 ? 13.180 -10.316 1.634 1.00 92.94 283 GLU A CA 1
ATOM 2258 C C . GLU A 1 283 ? 11.860 -10.598 0.898 1.00 92.94 283 GLU A C 1
ATOM 2260 O O . GLU A 1 283 ? 11.787 -11.425 -0.011 1.00 92.94 283 GLU A O 1
ATOM 2265 N N . LEU A 1 284 ? 10.804 -9.860 1.256 1.00 95.00 284 LEU A N 1
ATOM 2266 C CA . LEU A 1 284 ? 9.461 -10.035 0.708 1.00 95.00 284 LEU A CA 1
ATOM 2267 C C . LEU A 1 284 ? 9.365 -9.608 -0.761 1.00 95.00 284 LEU A C 1
ATOM 2269 O O . LEU A 1 284 ? 8.798 -10.331 -1.584 1.00 95.00 284 LEU A O 1
ATOM 2273 N N . VAL A 1 285 ? 9.887 -8.419 -1.080 1.00 96.06 285 VAL A N 1
ATOM 2274 C CA . VAL A 1 285 ? 9.681 -7.796 -2.392 1.00 96.06 285 VAL A CA 1
ATOM 2275 C C . VAL A 1 285 ? 10.432 -8.515 -3.515 1.00 96.06 285 VAL A C 1
ATOM 2277 O O . VAL A 1 285 ? 9.786 -8.804 -4.522 1.00 96.06 285 VAL A O 1
ATOM 2280 N N . PRO A 1 286 ? 11.727 -8.874 -3.389 1.00 94.56 286 PRO A N 1
ATOM 2281 C CA . PRO A 1 286 ? 12.427 -9.553 -4.480 1.00 94.56 286 PRO A CA 1
ATOM 2282 C C . PRO A 1 286 ? 11.777 -10.884 -4.861 1.00 94.56 286 PRO A C 1
ATOM 2284 O O . PRO A 1 286 ? 11.650 -11.198 -6.048 1.00 94.56 286 PRO A O 1
ATOM 2287 N N . ARG A 1 287 ? 11.299 -11.647 -3.866 1.00 95.00 287 ARG A N 1
ATOM 2288 C CA . ARG A 1 287 ? 10.555 -12.890 -4.105 1.00 95.00 287 ARG A CA 1
ATOM 2289 C C . ARG A 1 287 ? 9.255 -12.619 -4.858 1.00 95.00 287 ARG A C 1
ATOM 2291 O O . ARG A 1 287 ? 9.011 -13.246 -5.886 1.00 95.00 287 ARG A O 1
ATOM 2298 N N . TYR A 1 288 ? 8.463 -11.656 -4.387 1.00 96.38 288 TYR A N 1
ATOM 2299 C CA . TYR A 1 288 ? 7.203 -11.280 -5.029 1.00 96.38 288 TYR A CA 1
ATOM 2300 C C . TYR A 1 288 ? 7.401 -10.824 -6.486 1.00 96.38 288 TYR A C 1
ATOM 2302 O O . TYR A 1 288 ? 6.675 -11.274 -7.377 1.00 96.38 288 TYR A O 1
ATOM 2310 N N . LEU A 1 289 ? 8.408 -9.979 -6.739 1.00 96.12 289 LEU A N 1
ATOM 2311 C CA . LEU A 1 289 ? 8.750 -9.491 -8.078 1.00 96.12 289 LEU A CA 1
ATOM 2312 C C . LEU A 1 289 ? 9.260 -10.607 -8.992 1.00 96.12 289 LEU A C 1
ATOM 2314 O O . LEU A 1 289 ? 8.948 -10.597 -10.176 1.00 96.12 289 LEU A O 1
ATOM 2318 N N . SER A 1 290 ? 10.011 -11.575 -8.464 1.00 94.25 290 SER A N 1
ATOM 2319 C CA . SER A 1 290 ? 10.513 -12.705 -9.257 1.00 94.25 290 SER A CA 1
ATOM 2320 C C . SER A 1 290 ? 9.374 -13.602 -9.751 1.00 94.25 290 SER A C 1
ATOM 2322 O O . SER A 1 290 ? 9.363 -14.004 -10.912 1.00 94.25 290 SER A O 1
ATOM 2324 N N . VAL A 1 291 ? 8.386 -13.884 -8.896 1.00 95.56 291 VAL A N 1
ATOM 2325 C CA . VAL A 1 291 ? 7.220 -14.713 -9.253 1.00 95.56 291 VAL A CA 1
ATOM 2326 C C . VAL A 1 291 ? 6.311 -13.993 -10.253 1.00 95.56 291 VAL A C 1
ATOM 2328 O O . VAL A 1 291 ? 5.857 -14.592 -11.230 1.00 95.56 291 VAL A O 1
ATOM 2331 N N . ASN A 1 292 ? 6.076 -12.696 -10.043 1.00 95.38 292 ASN A N 1
ATOM 2332 C CA . ASN A 1 292 ? 5.152 -11.881 -10.839 1.00 95.38 292 ASN A CA 1
ATOM 2333 C C . ASN A 1 292 ? 5.856 -11.025 -11.902 1.00 95.38 292 ASN A C 1
ATOM 2335 O O . ASN A 1 292 ? 5.308 -10.010 -12.325 1.00 95.38 292 ASN A O 1
ATOM 2339 N N . PHE A 1 293 ? 7.059 -11.425 -12.322 1.00 94.12 293 PHE A N 1
ATOM 2340 C CA . PHE A 1 293 ? 7.966 -10.603 -13.122 1.00 94.12 293 PHE A CA 1
ATOM 2341 C C . PHE A 1 293 ? 7.306 -10.027 -14.380 1.00 94.12 293 PHE A C 1
ATOM 2343 O O . PHE A 1 293 ? 7.282 -8.810 -14.552 1.00 94.12 293 PHE A O 1
ATOM 2350 N N . ASP A 1 294 ? 6.742 -10.899 -15.224 1.00 92.88 294 ASP A N 1
ATOM 2351 C CA . ASP A 1 294 ? 6.103 -10.517 -16.489 1.00 92.88 294 ASP A CA 1
ATOM 2352 C C . ASP A 1 294 ? 4.993 -9.490 -16.243 1.00 92.88 294 ASP A C 1
ATOM 2354 O O . ASP A 1 294 ? 5.073 -8.341 -16.664 1.00 92.88 294 ASP A O 1
ATOM 2358 N N . LEU A 1 295 ? 4.000 -9.878 -15.439 1.00 94.44 295 LEU A N 1
ATOM 2359 C CA . LEU A 1 295 ? 2.823 -9.062 -15.165 1.00 94.44 295 LEU A CA 1
ATOM 2360 C C . LEU A 1 295 ? 3.179 -7.712 -14.526 1.00 94.44 295 LEU A C 1
ATOM 2362 O O . LEU A 1 295 ? 2.579 -6.688 -14.865 1.00 94.44 295 LEU A O 1
ATOM 2366 N N . PHE A 1 296 ? 4.133 -7.708 -13.591 1.00 96.38 296 PHE A N 1
ATOM 2367 C CA . PHE A 1 296 ? 4.558 -6.497 -12.904 1.00 96.38 296 PHE A CA 1
ATOM 2368 C C . PHE A 1 296 ? 5.251 -5.531 -13.858 1.00 96.38 296 PHE A C 1
ATOM 2370 O O . PHE A 1 296 ? 4.822 -4.381 -13.962 1.00 96.38 296 PHE A O 1
ATOM 2377 N N . PHE A 1 297 ? 6.301 -5.973 -14.556 1.00 94.56 297 PHE A N 1
ATOM 2378 C CA . PHE A 1 297 ? 7.089 -5.074 -15.397 1.00 94.56 297 PHE A CA 1
ATOM 2379 C C . PHE A 1 297 ? 6.357 -4.666 -16.674 1.00 94.56 297 PHE A C 1
ATOM 2381 O O . PHE A 1 297 ? 6.510 -3.517 -17.089 1.00 94.56 297 PHE A O 1
ATOM 2388 N N . ASP A 1 298 ? 5.485 -5.513 -17.222 1.00 93.38 298 ASP A N 1
ATOM 2389 C CA . ASP A 1 298 ? 4.628 -5.141 -18.352 1.00 93.38 298 ASP A CA 1
ATOM 2390 C C . ASP A 1 298 ? 3.699 -3.980 -17.966 1.00 93.38 298 ASP A C 1
ATOM 2392 O O . ASP A 1 298 ? 3.626 -2.964 -18.666 1.00 93.38 298 ASP A O 1
ATOM 2396 N N . LYS A 1 299 ? 3.034 -4.064 -16.802 1.00 94.44 299 LYS A N 1
ATOM 2397 C CA . LYS A 1 299 ? 2.192 -2.973 -16.275 1.00 94.44 299 LYS A CA 1
ATOM 2398 C C . LYS A 1 299 ? 3.011 -1.750 -15.874 1.00 94.44 299 LYS A C 1
ATOM 2400 O O . LYS A 1 299 ? 2.609 -0.626 -16.166 1.00 94.44 299 LYS A O 1
ATOM 2405 N N . TYR A 1 300 ? 4.162 -1.944 -15.237 1.00 95.06 300 TYR A N 1
ATOM 2406 C CA . TYR A 1 300 ? 5.041 -0.848 -14.829 1.00 95.06 300 TYR A CA 1
ATOM 2407 C C . TYR A 1 300 ? 5.516 -0.033 -16.032 1.00 95.06 300 TYR A C 1
ATOM 2409 O O . TYR A 1 300 ? 5.447 1.199 -16.025 1.00 95.06 300 TYR A O 1
ATOM 2417 N N . ASN A 1 301 ? 5.940 -0.713 -17.093 1.00 91.62 301 ASN A N 1
ATOM 2418 C CA . ASN A 1 301 ? 6.446 -0.065 -18.292 1.00 91.62 301 ASN A CA 1
ATOM 2419 C C . ASN A 1 301 ? 5.324 0.601 -19.096 1.00 91.62 301 ASN A C 1
ATOM 2421 O O . ASN A 1 301 ? 5.460 1.768 -19.470 1.00 91.62 301 ASN A O 1
ATOM 2425 N N . SER A 1 302 ? 4.205 -0.096 -19.314 1.00 92.00 302 SER A N 1
ATOM 2426 C CA . SER A 1 302 ? 3.084 0.419 -20.116 1.00 92.00 302 SER A CA 1
ATOM 2427 C C . SER A 1 302 ? 2.290 1.536 -19.434 1.00 92.00 302 SER A C 1
ATOM 2429 O O . SER A 1 302 ? 1.875 2.477 -20.106 1.00 92.00 302 SER A O 1
ATOM 2431 N N . ILE A 1 303 ? 2.090 1.471 -18.114 1.00 93.69 303 ILE A N 1
ATOM 2432 C CA . ILE A 1 303 ? 1.273 2.454 -17.385 1.00 93.69 303 ILE A CA 1
ATOM 2433 C C . ILE A 1 303 ? 2.147 3.594 -16.860 1.00 93.69 303 ILE A C 1
ATOM 2435 O O . ILE A 1 303 ? 1.862 4.760 -17.109 1.00 93.69 303 ILE A O 1
ATOM 2439 N N . LEU A 1 304 ? 3.228 3.279 -16.140 1.00 92.75 304 LEU A N 1
ATOM 2440 C CA . LEU A 1 304 ? 3.966 4.287 -15.374 1.00 92.75 304 LEU A CA 1
ATOM 2441 C C . LEU A 1 304 ? 5.110 4.922 -16.169 1.00 92.75 304 LEU A C 1
ATOM 2443 O O . LEU A 1 304 ? 5.220 6.148 -16.224 1.00 92.75 304 LEU A O 1
ATOM 2447 N N . VAL A 1 305 ? 5.961 4.115 -16.809 1.00 89.00 305 VAL A N 1
ATOM 2448 C CA . VAL A 1 305 ? 7.105 4.630 -17.592 1.00 89.00 305 VAL A CA 1
ATOM 2449 C C . VAL A 1 305 ? 6.632 5.316 -18.872 1.00 89.00 305 VAL A C 1
ATOM 2451 O O . VAL A 1 305 ? 7.204 6.326 -19.283 1.00 89.00 305 VAL A O 1
ATOM 2454 N N . GLN A 1 306 ? 5.565 4.812 -19.487 1.00 88.69 306 GLN A N 1
ATOM 2455 C CA . GLN A 1 306 ? 4.961 5.403 -20.682 1.00 88.69 306 GLN A CA 1
ATOM 2456 C C . GLN A 1 306 ? 3.832 6.402 -20.376 1.00 88.69 306 GLN A C 1
ATOM 2458 O O . GLN A 1 306 ? 3.253 6.948 -21.312 1.00 88.69 306 GLN A O 1
ATOM 2463 N N . SER A 1 307 ? 3.587 6.723 -19.098 1.00 91.12 307 SER A N 1
ATOM 2464 C CA . SER A 1 307 ? 2.572 7.695 -18.666 1.00 91.12 307 SER A CA 1
ATOM 2465 C C . SER A 1 307 ? 2.635 9.022 -19.437 1.00 91.12 307 SER A C 1
ATOM 2467 O O . SER A 1 307 ? 3.710 9.538 -19.768 1.00 91.12 307 SER A O 1
ATOM 2469 N N . ASN A 1 308 ? 1.476 9.635 -19.676 1.00 90.62 308 ASN A N 1
ATOM 2470 C CA . ASN A 1 308 ? 1.400 10.990 -20.231 1.00 90.62 308 ASN A CA 1
ATOM 2471 C C . ASN A 1 308 ? 1.761 12.071 -19.195 1.00 90.62 308 ASN A C 1
ATOM 2473 O O . ASN A 1 308 ? 2.135 13.185 -19.563 1.00 90.62 308 ASN A O 1
ATOM 2477 N N . SER A 1 309 ? 1.702 11.749 -17.900 1.00 90.50 309 SER A N 1
ATOM 2478 C CA . SER A 1 309 ? 2.118 12.642 -16.821 1.00 90.50 309 SER A CA 1
ATOM 2479 C C . SER A 1 309 ? 3.642 12.657 -16.703 1.00 90.50 309 SER A C 1
ATOM 2481 O O . SER A 1 309 ? 4.274 11.662 -16.343 1.00 90.50 309 SER A O 1
ATOM 2483 N N . TYR A 1 310 ? 4.256 13.817 -16.959 1.00 88.25 310 TYR A N 1
ATOM 2484 C CA . TYR A 1 310 ? 5.705 13.998 -16.807 1.00 88.25 310 TYR A CA 1
ATOM 2485 C C . TYR A 1 310 ? 6.193 13.648 -15.392 1.00 88.25 310 TYR A C 1
ATOM 2487 O O . TYR A 1 310 ? 7.237 13.012 -15.233 1.00 88.25 310 TYR A O 1
ATOM 2495 N N . VAL A 1 311 ? 5.434 14.039 -14.363 1.00 89.94 311 VAL A N 1
ATOM 2496 C CA . VAL A 1 311 ? 5.786 13.765 -12.963 1.00 89.94 311 VAL A CA 1
ATOM 2497 C C . VAL A 1 311 ? 5.735 12.265 -12.687 1.00 89.94 311 VAL A C 1
ATOM 2499 O O . VAL A 1 311 ? 6.715 11.723 -12.175 1.00 89.94 311 VAL A O 1
ATOM 2502 N N . THR A 1 312 ? 4.651 11.592 -13.082 1.00 91.31 312 THR A N 1
ATOM 2503 C CA . THR A 1 312 ? 4.481 10.142 -12.903 1.00 91.31 312 THR A CA 1
ATOM 2504 C C . THR A 1 312 ? 5.583 9.376 -13.623 1.00 91.31 312 THR A C 1
ATOM 2506 O O . THR A 1 312 ? 6.266 8.560 -13.003 1.00 91.31 312 THR A O 1
ATOM 2509 N N . LYS A 1 313 ? 5.843 9.718 -14.890 1.00 89.75 313 LYS A N 1
ATOM 2510 C CA . LYS A 1 313 ? 6.927 9.146 -15.696 1.00 89.75 313 LYS A CA 1
ATOM 2511 C C . LYS A 1 313 ? 8.282 9.288 -15.013 1.00 89.75 313 LYS A C 1
ATOM 2513 O O . LYS A 1 313 ? 8.991 8.303 -14.821 1.00 89.75 313 LYS A O 1
ATOM 2518 N N . ARG A 1 314 ? 8.642 10.505 -14.596 1.00 88.81 314 ARG A N 1
ATOM 2519 C CA . ARG A 1 314 ? 9.945 10.782 -13.974 1.00 88.81 314 ARG A CA 1
ATOM 2520 C C . ARG A 1 314 ? 10.119 10.059 -12.639 1.00 88.81 314 ARG A C 1
ATOM 2522 O O . ARG A 1 314 ? 11.183 9.493 -12.397 1.00 88.81 314 ARG A O 1
ATOM 2529 N N . GLN A 1 315 ? 9.108 10.094 -11.770 1.00 92.44 315 GLN A N 1
ATOM 2530 C CA . GLN A 1 315 ? 9.181 9.430 -10.466 1.00 92.44 315 GLN A CA 1
ATOM 2531 C C . GLN A 1 315 ? 9.227 7.908 -10.615 1.00 92.44 315 GLN A C 1
ATOM 2533 O O . GLN A 1 315 ? 9.992 7.256 -9.910 1.00 92.44 315 GLN A O 1
ATOM 2538 N N . SER A 1 316 ? 8.496 7.350 -11.579 1.00 92.94 316 SER A N 1
ATOM 2539 C CA . SER A 1 316 ? 8.497 5.909 -11.842 1.00 92.94 316 SER A CA 1
ATOM 2540 C C . SER A 1 316 ? 9.823 5.436 -12.433 1.00 92.94 316 SER A C 1
ATOM 2542 O O . SER A 1 316 ? 10.373 4.450 -11.969 1.00 92.94 316 SER A O 1
ATOM 2544 N N . ILE A 1 317 ? 10.438 6.181 -13.358 1.00 88.69 317 ILE A N 1
ATOM 2545 C CA . ILE A 1 317 ? 11.802 5.868 -13.833 1.00 88.69 317 ILE A CA 1
ATOM 2546 C C . ILE A 1 317 ? 12.803 5.874 -12.667 1.00 88.69 317 ILE A C 1
ATOM 2548 O O . ILE A 1 317 ? 13.652 4.989 -12.568 1.00 88.69 317 ILE A O 1
ATOM 2552 N N . LYS A 1 318 ? 12.687 6.845 -11.751 1.00 89.31 318 LYS A N 1
ATOM 2553 C CA . LYS A 1 318 ? 13.541 6.907 -10.560 1.00 89.31 318 LYS A CA 1
ATOM 2554 C C . LYS A 1 318 ? 13.326 5.701 -9.640 1.00 89.31 318 LYS A C 1
ATOM 2556 O O . LYS A 1 318 ? 14.302 5.087 -9.223 1.00 89.31 318 LYS A O 1
ATOM 2561 N N . LEU A 1 319 ? 12.073 5.355 -9.348 1.00 93.12 319 LEU A N 1
ATOM 2562 C CA . LEU A 1 319 ? 11.727 4.203 -8.515 1.00 93.12 319 LEU A CA 1
ATOM 2563 C C . LEU A 1 319 ? 12.167 2.881 -9.157 1.00 93.12 319 LEU A C 1
ATOM 2565 O O . LEU A 1 319 ? 12.671 2.011 -8.458 1.00 93.12 319 LEU A O 1
ATOM 2569 N N . LEU A 1 320 ? 12.041 2.742 -10.476 1.00 91.62 320 LEU A N 1
ATOM 2570 C CA . LEU A 1 320 ? 12.549 1.585 -11.208 1.00 91.62 320 LEU A CA 1
ATOM 2571 C C . LEU A 1 320 ? 14.060 1.433 -11.019 1.00 91.62 320 LEU A C 1
ATOM 2573 O O . LEU A 1 320 ? 14.527 0.338 -10.723 1.00 91.62 320 LEU A O 1
ATOM 2577 N N . GLY A 1 321 ? 14.811 2.535 -11.105 1.00 87.06 321 GLY A N 1
ATOM 2578 C CA . GLY A 1 321 ? 16.235 2.547 -10.770 1.00 87.06 321 GLY A CA 1
ATOM 2579 C C . GLY A 1 321 ? 16.502 2.099 -9.334 1.00 87.06 321 GLY A C 1
ATOM 2580 O O . GLY A 1 321 ? 17.349 1.240 -9.119 1.00 87.06 321 GLY A O 1
ATOM 2581 N N . GLU A 1 322 ? 15.746 2.609 -8.359 1.00 92.06 322 GLU A N 1
ATOM 2582 C CA . GLU A 1 322 ? 15.870 2.198 -6.950 1.00 92.06 322 GLU A CA 1
ATOM 2583 C C . GLU A 1 322 ? 15.581 0.703 -6.728 1.00 92.06 322 GLU A C 1
ATOM 2585 O O . GLU A 1 322 ? 16.240 0.080 -5.900 1.00 92.06 322 GLU A O 1
ATOM 2590 N N . ILE A 1 323 ? 14.622 0.120 -7.457 1.00 91.50 323 ILE A N 1
ATOM 2591 C CA . ILE A 1 323 ? 14.288 -1.309 -7.371 1.00 91.50 323 ILE A CA 1
ATOM 2592 C C . ILE A 1 323 ? 15.391 -2.153 -8.013 1.00 91.50 323 ILE A C 1
ATOM 2594 O O . ILE A 1 323 ? 15.894 -3.072 -7.371 1.00 91.50 323 ILE A O 1
ATOM 2598 N N . LEU A 1 324 ? 15.774 -1.849 -9.257 1.00 87.81 324 LEU A N 1
ATOM 2599 C CA . LEU A 1 324 ? 16.717 -2.665 -10.030 1.00 87.81 324 LEU A CA 1
ATOM 2600 C C . LEU A 1 324 ? 18.156 -2.569 -9.506 1.00 87.81 324 LEU A C 1
ATOM 2602 O O . LEU A 1 324 ? 18.900 -3.535 -9.605 1.00 87.81 324 LEU A O 1
ATOM 2606 N N . LEU A 1 325 ? 18.556 -1.427 -8.941 1.00 84.81 325 LEU A N 1
ATOM 2607 C CA . LEU A 1 325 ? 19.903 -1.234 -8.390 1.00 84.81 325 LEU A CA 1
ATOM 2608 C C . LEU A 1 325 ? 20.053 -1.740 -6.951 1.00 84.81 325 LEU A C 1
ATOM 2610 O O . LEU A 1 325 ? 21.152 -1.691 -6.394 1.00 84.81 325 LEU A O 1
ATOM 2614 N N . ASP A 1 326 ? 18.977 -2.214 -6.323 1.00 87.94 326 ASP A N 1
ATOM 2615 C CA . ASP A 1 326 ? 19.069 -2.807 -4.997 1.00 87.94 326 ASP A CA 1
ATOM 2616 C C . ASP A 1 326 ? 19.720 -4.195 -5.063 1.00 87.94 326 ASP A C 1
ATOM 2618 O O . ASP A 1 326 ? 19.306 -5.063 -5.832 1.00 87.94 326 ASP A O 1
ATOM 2622 N N . ARG A 1 327 ? 20.706 -4.440 -4.192 1.00 88.94 327 ARG A N 1
ATOM 2623 C CA . ARG A 1 327 ? 21.431 -5.720 -4.126 1.00 88.94 327 ARG A CA 1
ATOM 2624 C C . ARG A 1 327 ? 20.516 -6.937 -3.929 1.00 88.94 327 ARG A C 1
ATOM 2626 O O . ARG A 1 327 ? 20.840 -8.014 -4.415 1.00 88.94 327 ARG A O 1
ATOM 2633 N N . SER A 1 328 ? 19.397 -6.777 -3.217 1.00 91.25 328 SER A N 1
ATOM 2634 C CA . SER A 1 328 ? 18.432 -7.861 -2.973 1.00 91.25 328 SER A CA 1
ATOM 2635 C C . SER A 1 328 ? 17.648 -8.244 -4.231 1.00 91.25 328 SER A C 1
ATOM 2637 O O . SER A 1 328 ? 17.175 -9.370 -4.340 1.00 91.25 328 SER A O 1
ATOM 2639 N N . ASN A 1 329 ? 17.585 -7.345 -5.217 1.00 88.69 329 ASN A N 1
ATOM 2640 C CA . ASN A 1 329 ? 16.896 -7.532 -6.490 1.00 88.69 329 ASN A CA 1
ATOM 2641 C C . ASN A 1 329 ? 17.845 -7.928 -7.631 1.00 88.69 329 ASN A C 1
ATOM 2643 O O . ASN A 1 329 ? 17.467 -7.810 -8.792 1.00 88.69 329 ASN A O 1
ATOM 2647 N N . TYR A 1 330 ? 19.061 -8.411 -7.348 1.00 85.50 330 TYR A N 1
ATOM 2648 C CA . TYR A 1 330 ? 20.035 -8.748 -8.396 1.00 85.50 330 TYR A CA 1
ATOM 2649 C C . TYR A 1 330 ? 19.482 -9.734 -9.442 1.00 85.50 330 TYR A C 1
ATOM 2651 O O . TYR A 1 330 ? 19.662 -9.529 -10.640 1.00 85.50 330 TYR A O 1
ATOM 2659 N N . SER A 1 331 ? 18.755 -10.772 -9.010 1.00 86.06 331 SER A N 1
ATOM 2660 C CA . SER A 1 331 ? 18.101 -11.727 -9.919 1.00 86.06 331 SER A CA 1
ATOM 2661 C C . SER A 1 331 ? 17.070 -11.049 -10.828 1.00 86.06 331 SER A C 1
ATOM 2663 O O . SER A 1 331 ? 17.049 -11.287 -12.034 1.00 86.06 331 SER A O 1
ATOM 2665 N N . VAL A 1 332 ? 16.252 -10.165 -10.252 1.00 89.88 332 VAL A N 1
ATOM 2666 C CA . VAL A 1 332 ? 15.226 -9.384 -10.953 1.00 89.88 332 VAL A CA 1
ATOM 2667 C C . VAL A 1 332 ? 15.871 -8.407 -11.939 1.00 89.88 332 VAL A C 1
ATOM 2669 O O . VAL A 1 332 ? 15.427 -8.299 -13.077 1.00 89.88 332 VAL A O 1
ATOM 2672 N N . MET A 1 333 ? 16.949 -7.730 -11.541 1.00 86.62 333 MET A N 1
ATOM 2673 C CA . MET A 1 333 ? 17.708 -6.816 -12.394 1.00 86.62 333 MET A CA 1
ATOM 2674 C C . MET A 1 333 ? 18.258 -7.528 -13.625 1.00 86.62 333 MET A C 1
ATOM 2676 O O . MET A 1 333 ? 18.054 -7.056 -14.743 1.00 86.62 333 MET A O 1
ATOM 2680 N N . THR A 1 334 ? 18.922 -8.668 -13.435 1.00 81.50 334 THR A N 1
ATOM 2681 C CA . THR A 1 334 ? 19.485 -9.444 -14.545 1.00 81.50 334 THR A CA 1
ATOM 2682 C C . THR A 1 334 ? 18.388 -9.883 -15.514 1.00 81.50 334 THR A C 1
ATOM 2684 O O . THR A 1 334 ? 18.518 -9.655 -16.714 1.00 81.50 334 THR A O 1
ATOM 2687 N N . ALA A 1 335 ? 17.264 -10.399 -15.002 1.00 84.25 335 ALA A N 1
ATOM 2688 C CA . ALA A 1 335 ? 16.112 -10.770 -15.826 1.00 84.25 335 ALA A CA 1
ATOM 2689 C C . ALA A 1 335 ? 15.482 -9.573 -16.567 1.00 84.25 335 ALA A C 1
ATOM 2691 O O . ALA A 1 335 ? 14.946 -9.732 -17.662 1.00 84.25 335 ALA A O 1
ATOM 2692 N N . TYR A 1 336 ? 15.547 -8.369 -15.991 1.00 81.12 336 TYR A N 1
ATOM 2693 C CA . TYR A 1 336 ? 15.033 -7.144 -16.605 1.00 81.12 336 TYR A CA 1
ATOM 2694 C C . TYR A 1 336 ? 15.922 -6.630 -17.734 1.00 81.12 336 TYR A C 1
ATOM 2696 O O . TYR A 1 336 ? 15.406 -6.222 -18.772 1.00 81.12 336 TYR A O 1
ATOM 2704 N N . VAL A 1 337 ? 17.242 -6.653 -17.553 1.00 76.44 337 VAL A N 1
ATOM 2705 C CA . VAL A 1 337 ? 18.198 -6.171 -18.563 1.00 76.44 337 VAL A CA 1
ATOM 2706 C C . VAL A 1 337 ? 18.289 -7.118 -19.761 1.00 76.44 337 VAL A C 1
ATOM 2708 O O . VAL A 1 337 ? 18.499 -6.650 -20.877 1.00 76.44 337 VAL A O 1
ATOM 2711 N N . ASP A 1 338 ? 18.075 -8.417 -19.550 1.00 74.69 338 ASP A N 1
ATOM 2712 C CA . ASP A 1 338 ? 18.102 -9.431 -20.613 1.00 74.69 338 ASP A CA 1
ATOM 2713 C C . ASP A 1 338 ? 16.947 -9.274 -21.628 1.00 74.69 338 ASP A C 1
ATOM 2715 O O . ASP A 1 338 ? 17.027 -9.724 -22.771 1.00 74.69 338 ASP A O 1
ATOM 2719 N N . ARG A 1 339 ? 15.864 -8.567 -21.264 1.00 73.56 339 ARG A N 1
ATOM 2720 C CA . ARG A 1 339 ? 14.739 -8.322 -22.178 1.00 73.56 339 ARG A CA 1
ATOM 2721 C C . ARG A 1 339 ? 15.032 -7.180 -23.146 1.00 73.56 339 ARG A C 1
ATOM 2723 O O . ARG A 1 339 ? 15.103 -6.014 -22.760 1.00 73.56 339 ARG A O 1
ATOM 2730 N N . GLY A 1 340 ? 15.079 -7.510 -24.438 1.00 56.28 340 GLY A N 1
ATOM 2731 C CA . GLY A 1 340 ? 15.299 -6.572 -25.5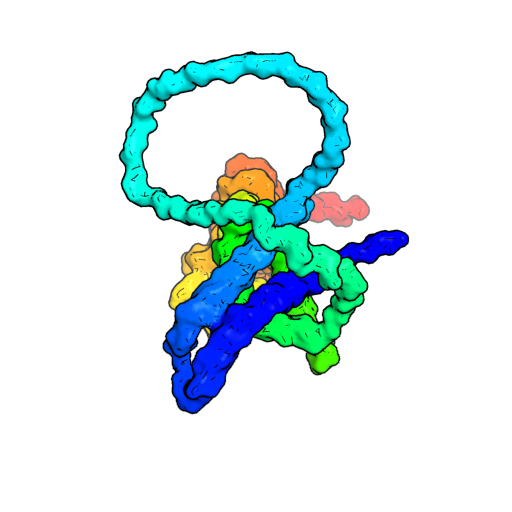50 1.00 56.28 340 GLY A CA 1
ATOM 2732 C C . GLY A 1 340 ? 14.428 -5.306 -25.519 1.00 56.28 340 GLY A C 1
ATOM 2733 O O . GLY A 1 340 ? 14.909 -4.210 -25.807 1.00 56.28 340 GLY A O 1
ATOM 2734 N N . GLU A 1 341 ? 13.161 -5.425 -25.118 1.00 63.66 341 GLU A N 1
ATOM 2735 C CA . GLU A 1 341 ? 12.216 -4.299 -25.030 1.00 63.66 341 GLU A CA 1
ATOM 2736 C C . GLU A 1 341 ? 12.541 -3.330 -23.882 1.00 63.66 341 GLU A C 1
ATOM 2738 O O . GLU A 1 341 ? 12.259 -2.131 -23.953 1.00 63.66 341 GLU A O 1
ATOM 2743 N N . HIS A 1 342 ? 13.192 -3.836 -22.835 1.00 60.44 342 HIS A N 1
ATOM 2744 C CA . HIS A 1 342 ? 13.520 -3.095 -21.624 1.00 60.44 342 HIS A CA 1
ATOM 2745 C C . HIS A 1 342 ? 14.859 -2.368 -21.752 1.00 60.44 342 HIS A C 1
ATOM 2747 O O . HIS A 1 342 ? 15.096 -1.406 -21.024 1.00 60.44 342 HIS A O 1
ATOM 2753 N N . LEU A 1 343 ? 15.715 -2.758 -22.705 1.00 54.94 343 LEU A N 1
ATOM 2754 C CA . LEU A 1 343 ? 17.047 -2.179 -22.902 1.00 54.94 343 LEU A CA 1
ATOM 2755 C C . LEU A 1 343 ? 17.025 -0.656 -23.096 1.00 54.94 343 LEU A C 1
ATOM 2757 O O . LEU A 1 343 ? 17.834 0.039 -22.485 1.00 54.94 343 LEU A O 1
ATOM 2761 N N . LYS A 1 344 ? 16.072 -0.112 -23.866 1.00 54.88 344 LYS A N 1
ATOM 2762 C CA . LYS A 1 344 ? 15.944 1.350 -24.047 1.00 54.88 344 LYS A CA 1
ATOM 2763 C C . LYS A 1 344 ? 15.616 2.065 -22.734 1.00 54.88 344 LYS A C 1
ATOM 2765 O O . LYS A 1 344 ? 16.153 3.137 -22.462 1.00 54.88 344 LYS A O 1
ATOM 2770 N N . ILE A 1 345 ? 14.745 1.466 -21.921 1.00 59.59 345 ILE A N 1
ATOM 2771 C CA . ILE A 1 345 ? 14.353 1.994 -20.609 1.00 59.59 345 ILE A CA 1
ATOM 2772 C C . ILE A 1 345 ? 15.537 1.887 -19.644 1.00 59.59 345 ILE A C 1
ATOM 2774 O O . ILE A 1 345 ? 15.869 2.865 -18.979 1.00 59.59 345 ILE A O 1
ATOM 2778 N N . SER A 1 346 ? 16.231 0.748 -19.634 1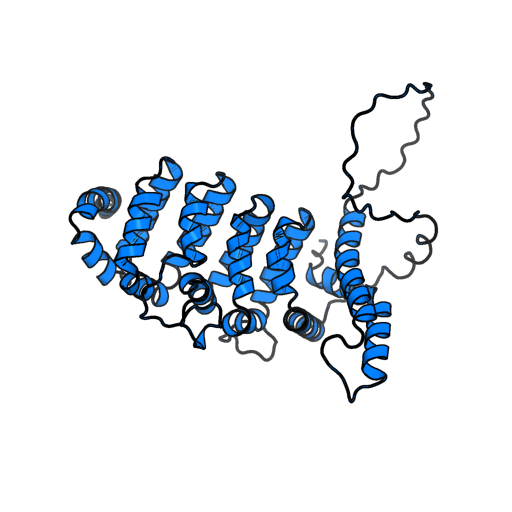.00 56.59 346 SER A N 1
ATOM 2779 C CA . SER A 1 346 ? 17.447 0.508 -18.857 1.00 56.59 346 SER A CA 1
ATOM 2780 C C . SER A 1 346 ? 18.507 1.574 -19.133 1.00 56.59 346 SER A C 1
ATOM 2782 O O . SER A 1 346 ? 19.022 2.169 -18.192 1.00 56.59 346 SER A O 1
ATOM 2784 N N . THR A 1 347 ? 18.783 1.916 -20.394 1.00 53.66 347 THR A N 1
ATOM 2785 C CA . THR A 1 347 ? 19.744 2.985 -20.718 1.00 53.66 347 THR A CA 1
ATOM 2786 C C . THR A 1 347 ? 19.367 4.321 -20.061 1.00 53.66 347 THR A C 1
ATOM 2788 O O . THR A 1 347 ? 20.224 4.970 -19.466 1.00 53.66 347 THR A O 1
ATOM 2791 N N . VAL A 1 348 ? 18.088 4.709 -20.080 1.00 57.78 348 VAL A N 1
ATOM 2792 C CA . VAL A 1 348 ? 17.604 5.944 -19.428 1.00 57.78 348 VAL A CA 1
ATOM 2793 C C . VAL A 1 348 ? 17.683 5.860 -17.899 1.00 57.78 348 VAL A C 1
ATOM 2795 O O . VAL A 1 348 ? 18.012 6.851 -17.247 1.00 57.78 348 VAL A O 1
ATOM 2798 N N . VAL A 1 349 ? 17.403 4.690 -17.323 1.00 57.94 349 VAL A N 1
ATOM 2799 C CA . VAL A 1 349 ? 17.442 4.451 -15.872 1.00 57.94 349 VAL A CA 1
ATOM 2800 C C . VAL A 1 349 ? 18.877 4.461 -15.336 1.00 57.94 349 VAL A C 1
ATOM 2802 O O . VAL A 1 349 ? 19.117 5.053 -14.287 1.00 57.94 349 VAL A O 1
ATOM 2805 N N . PHE A 1 350 ? 19.840 3.855 -16.038 1.00 58.88 350 PHE A N 1
ATOM 2806 C CA . PHE A 1 350 ? 21.215 3.688 -15.547 1.00 58.88 350 PHE A CA 1
ATOM 2807 C C . PHE A 1 350 ? 22.116 4.916 -15.770 1.00 58.88 350 PHE A C 1
ATOM 2809 O O . PHE A 1 350 ? 23.010 5.150 -14.957 1.00 58.88 350 PHE A O 1
ATOM 2816 N N . ILE A 1 351 ? 21.886 5.744 -16.803 1.00 54.84 351 ILE A N 1
ATOM 2817 C CA . ILE A 1 351 ? 22.734 6.922 -17.107 1.00 54.84 351 ILE A CA 1
ATOM 2818 C C . ILE A 1 351 ? 22.910 7.877 -15.903 1.00 54.84 351 ILE A C 1
ATOM 2820 O O . ILE A 1 351 ? 24.053 8.223 -15.590 1.00 54.84 351 ILE A O 1
ATOM 2824 N N . PRO A 1 352 ? 21.847 8.287 -15.177 1.00 53.06 352 PRO A N 1
ATOM 2825 C CA . PRO A 1 352 ? 21.991 9.159 -14.010 1.00 53.06 352 PRO A CA 1
ATOM 2826 C C . PRO A 1 352 ? 22.787 8.534 -12.855 1.00 53.06 352 PRO A C 1
ATOM 2828 O O . PRO A 1 352 ? 23.398 9.263 -12.078 1.00 53.06 352 PRO A O 1
ATOM 2831 N N . PHE A 1 353 ? 22.787 7.203 -12.735 1.00 49.94 353 PHE A N 1
ATOM 2832 C CA . PHE A 1 353 ? 23.485 6.484 -11.665 1.00 49.94 353 PHE A CA 1
ATOM 2833 C C . PHE A 1 353 ? 24.957 6.219 -12.000 1.00 49.94 353 PHE A C 1
ATOM 2835 O O . PHE A 1 353 ? 25.806 6.315 -11.117 1.00 49.94 353 PHE A O 1
ATOM 2842 N N . LEU A 1 354 ? 25.284 5.977 -13.273 1.00 45.62 354 LEU A N 1
ATOM 2843 C CA . LEU A 1 354 ? 26.669 5.826 -13.737 1.00 45.62 354 LEU A CA 1
ATOM 2844 C C . LEU A 1 354 ? 27.451 7.149 -13.675 1.00 45.62 354 LEU A C 1
ATOM 2846 O O . LEU A 1 354 ? 28.643 7.150 -13.379 1.00 45.62 354 LEU A O 1
ATOM 2850 N N . GLY A 1 355 ? 26.784 8.290 -13.884 1.00 45.41 355 GLY A N 1
ATOM 2851 C CA . GLY A 1 355 ? 27.406 9.615 -13.759 1.00 45.41 355 GLY A CA 1
ATOM 2852 C C . GLY A 1 355 ? 27.719 10.053 -12.319 1.00 45.41 355 GLY A C 1
ATOM 2853 O O . GLY A 1 355 ? 28.448 11.024 -12.130 1.00 45.41 355 GLY A O 1
ATOM 2854 N N . GLY A 1 356 ? 27.177 9.362 -11.308 1.00 44.19 356 GLY A N 1
ATOM 2855 C CA . GLY A 1 356 ? 27.304 9.716 -9.890 1.00 44.19 356 GLY A CA 1
ATOM 2856 C C . GLY A 1 356 ? 28.448 9.034 -9.130 1.00 44.19 356 GLY A C 1
ATOM 2857 O O . GLY A 1 356 ? 28.694 9.408 -7.991 1.00 44.19 356 GLY A O 1
ATOM 2858 N N . GLN A 1 357 ? 29.156 8.066 -9.724 1.00 39.81 357 GLN A N 1
ATOM 2859 C CA . GLN A 1 357 ? 30.272 7.362 -9.063 1.00 39.81 357 GLN A CA 1
ATOM 2860 C C . GLN A 1 357 ? 31.642 8.066 -9.178 1.00 39.81 357 GLN A C 1
ATOM 2862 O O . GLN A 1 357 ? 32.627 7.546 -8.669 1.00 39.81 357 GLN A O 1
ATOM 2867 N N . ASN A 1 358 ? 31.713 9.252 -9.797 1.00 36.50 358 ASN A N 1
ATOM 2868 C CA . ASN A 1 358 ? 32.951 10.035 -9.965 1.00 36.50 358 ASN A CA 1
ATOM 2869 C C . ASN A 1 358 ? 32.912 11.420 -9.276 1.00 36.50 358 ASN A C 1
ATOM 2871 O O . ASN A 1 358 ? 33.505 12.377 -9.780 1.00 36.50 358 ASN A O 1
ATOM 2875 N N . ARG A 1 359 ? 32.217 11.562 -8.140 1.00 32.62 359 ARG A N 1
ATOM 2876 C CA . ARG A 1 359 ? 32.334 12.747 -7.269 1.00 32.62 359 ARG A CA 1
ATOM 2877 C C . ARG A 1 359 ? 32.369 12.396 -5.796 1.00 32.62 359 ARG A C 1
ATOM 2879 O O . ARG A 1 359 ? 31.557 11.538 -5.391 1.00 32.62 359 ARG A O 1
#

pLDDT: mean 71.94, std 24.96, range [22.45, 98.25]

Radius of gyration: 26.36 Å; Cα contacts (8 Å, |Δi|>4): 324; chains: 1; bounding box: 75×69×63 Å

Nearest PDB structures (foldseek):
  1upk-assembly1_A  TM=8.029E-01  e=5.584E-11  Homo sapiens
  5ufl-assembly1_B  TM=3.676E-01  e=1.168E-01  Homo sapiens
  5ufl-assembly1_A  TM=3.444E-01  e=2.847E-01  Homo sapiens